Protein AF-A0A645DTI3-F1 (afdb_monomer_lite)

Organism: NCBI:txid1076179

pLDDT: mean 87.35, std 9.67, range [45.53, 96.56]

Sequence (186 aa):
MGTVTPAKLSGILPGSSVILKFTPEKDYSLYSVEINGSKVKDIQPSAVEVQYTYKDIKNNILVKPAFVETLNLLISNVLNNSPWKLKSMNIYKDDGTFLFSFPLLQEDKEIKRYFYYPQGEVKMYYPDGSLYWSSTWSISGNNFRLGGGDMTIIELTASRLVFKAPPGADPTTGIINYAQYTYERN

Foldseek 3Di:
DWDKPPQWDADDDFFAKDKIKIAADPQKWFPWKDKPNHTDPPDHTGNGIDIDIDGRDHGIIHMDIDMAGPVQVVLLVLQADFFWFWDWKWKFFPVRHTDGTDDDDPFSRQWTWHADPPVQKIWTATNVGHTPDIAGWDDDPQWIDTHPFTWGWPDGDSFKTKIKGFDPQPPPPRTGMIIIIIIGDD

Secondary structure (DSSP, 8-state):
-EEEESSEE-SPPTT--EEEEEEEPTTEEEEEEEETTEEPTT---BSS-EEEEE-S--S-EEEEEEEEEHHHHHHHHHHSSS-BEEEEEEEEETT--EEEE----HHHHHPEEEEETTTTEEEEE-TTS-EEEEEEEEEETTEEEETTEEEEEEEE-SSEEEEEEPPPP-TTT---EEEEEEEE--

Structure (mmCIF, N/CA/C/O backbone):
data_AF-A0A645DTI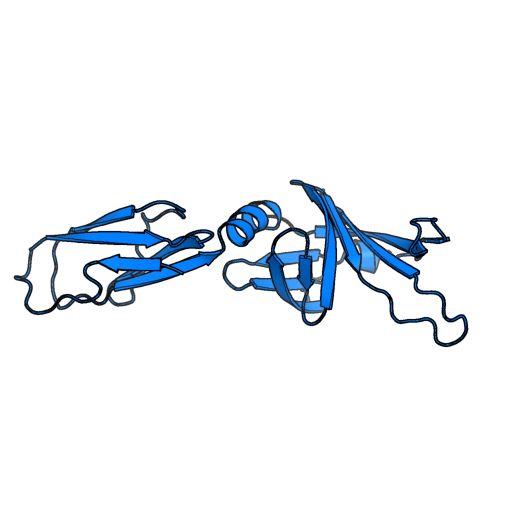3-F1
#
_entry.id   AF-A0A645DTI3-F1
#
loop_
_atom_site.group_PDB
_atom_site.id
_atom_site.type_symbol
_atom_site.label_atom_id
_atom_site.label_alt_id
_atom_site.label_comp_id
_atom_site.label_asym_id
_atom_site.label_entity_id
_atom_site.label_seq_id
_atom_site.pdbx_PDB_ins_code
_atom_site.Cartn_x
_atom_site.Cartn_y
_atom_site.Cartn_z
_atom_site.occupancy
_atom_site.B_iso_or_equiv
_atom_site.auth_seq_id
_atom_site.auth_comp_id
_atom_site.auth_asym_id
_atom_site.auth_atom_id
_atom_site.pdbx_PDB_model_num
ATOM 1 N N . MET A 1 1 ? -10.880 11.991 6.077 1.00 81.12 1 MET A N 1
ATOM 2 C CA . MET A 1 1 ? -10.841 11.741 7.527 1.00 81.12 1 MET A CA 1
ATOM 3 C C . MET A 1 1 ? -12.242 11.280 7.929 1.00 81.12 1 MET A C 1
ATOM 5 O O . MET A 1 1 ? -12.894 10.678 7.087 1.00 81.12 1 MET A O 1
ATOM 9 N N . GLY A 1 2 ? -12.707 11.431 9.171 1.00 90.38 2 GLY A N 1
ATOM 10 C CA . GLY A 1 2 ? -14.024 10.946 9.605 1.00 90.38 2 GLY A CA 1
ATOM 11 C C . GLY A 1 2 ? -14.381 11.416 11.013 1.00 90.38 2 GLY A C 1
ATOM 12 O O . GLY A 1 2 ? -13.554 12.018 11.699 1.00 90.38 2 GLY A O 1
ATOM 13 N N . THR A 1 3 ? -15.605 11.134 11.458 1.00 94.31 3 THR A N 1
ATOM 14 C CA . THR A 1 3 ? -16.100 11.534 12.785 1.00 94.31 3 THR A CA 1
ATOM 15 C C . THR A 1 3 ? -16.549 10.337 13.621 1.00 94.31 3 THR A C 1
ATOM 17 O O . THR A 1 3 ? -16.846 9.261 13.101 1.00 94.31 3 THR A O 1
ATOM 20 N N . VAL A 1 4 ? -16.578 10.517 14.945 1.00 94.44 4 VAL A N 1
ATOM 21 C CA . VAL A 1 4 ? -17.142 9.554 15.897 1.00 94.44 4 VAL A CA 1
ATOM 22 C C . VAL A 1 4 ? -18.127 10.248 16.829 1.00 94.44 4 VAL A C 1
ATOM 24 O O . VAL A 1 4 ? -17.826 11.308 17.376 1.00 94.44 4 VAL A O 1
ATOM 27 N N . THR A 1 5 ? -19.294 9.638 17.037 1.00 91.31 5 THR A N 1
ATOM 28 C CA . THR A 1 5 ? -20.329 10.147 17.941 1.00 91.31 5 THR A CA 1
ATOM 29 C C . THR A 1 5 ? -20.845 9.045 18.868 1.00 91.31 5 T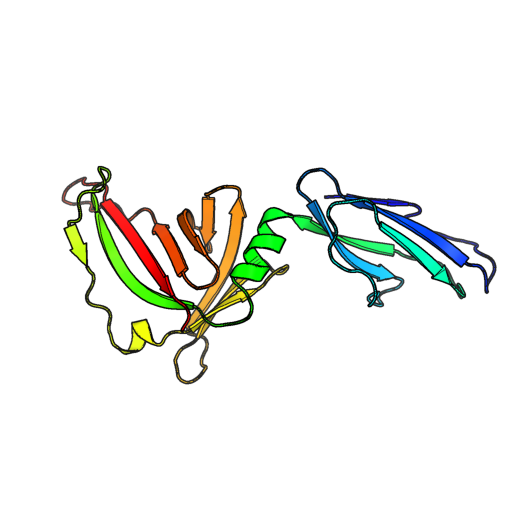HR A C 1
ATOM 31 O O . THR A 1 5 ? -21.308 8.017 18.374 1.00 91.31 5 THR A O 1
ATOM 34 N N . PRO A 1 6 ? -20.844 9.257 20.194 1.00 86.81 6 PRO A N 1
ATOM 35 C CA . PRO A 1 6 ? -20.134 10.319 20.916 1.00 86.81 6 PRO A CA 1
ATOM 36 C C . PRO A 1 6 ? -18.613 10.068 20.936 1.00 86.81 6 PRO A C 1
ATOM 38 O O . PRO A 1 6 ? -18.162 8.947 21.154 1.00 86.81 6 PRO A O 1
ATOM 41 N N . ALA A 1 7 ? -17.807 11.118 20.751 1.00 74.25 7 ALA A N 1
ATOM 42 C CA . ALA A 1 7 ? -16.340 11.009 20.773 1.00 74.25 7 ALA A CA 1
ATOM 43 C C . ALA A 1 7 ? -15.763 10.805 22.186 1.00 74.25 7 ALA A C 1
ATOM 45 O O . ALA A 1 7 ? -14.722 10.172 22.374 1.00 74.25 7 ALA A O 1
ATOM 46 N N . LYS A 1 8 ? -16.446 11.352 23.195 1.00 78.44 8 LYS A N 1
ATOM 47 C CA . LYS A 1 8 ? -16.082 11.244 24.605 1.00 78.44 8 LYS A CA 1
ATOM 48 C C . LYS A 1 8 ? -17.345 11.102 25.433 1.00 78.44 8 LYS A C 1
ATOM 50 O O . LYS A 1 8 ? -18.326 11.803 25.197 1.00 78.44 8 LYS A O 1
ATOM 55 N N . LEU A 1 9 ? -17.289 10.2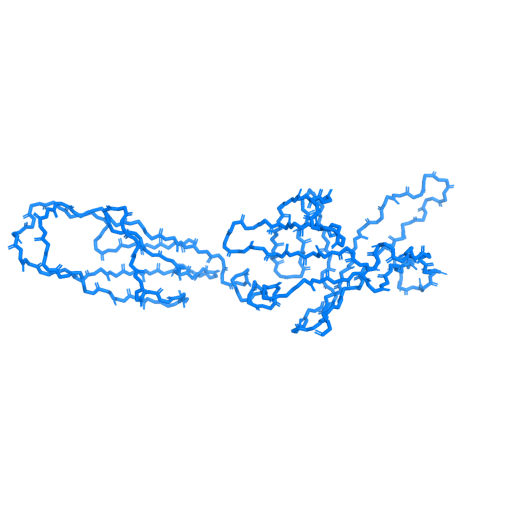19 26.421 1.00 79.56 9 LEU A N 1
ATOM 56 C CA . LEU A 1 9 ? -18.371 10.002 27.368 1.00 79.56 9 LEU A CA 1
ATOM 57 C C . LEU A 1 9 ? -17.826 10.048 28.790 1.00 79.56 9 LEU A C 1
ATOM 59 O O . LEU A 1 9 ? -16.854 9.363 29.122 1.00 79.56 9 LEU A O 1
ATOM 63 N N . SER A 1 10 ? -18.474 10.852 29.625 1.00 75.62 10 SER A N 1
ATOM 64 C CA . SER A 1 10 ? -18.191 10.983 31.053 1.00 75.62 10 SER A CA 1
ATOM 65 C C . SER A 1 10 ? -19.472 10.812 31.857 1.00 75.62 10 SER A C 1
ATOM 67 O O . SER A 1 10 ? -20.527 11.256 31.415 1.00 75.62 10 SER A O 1
ATOM 69 N N . GLY A 1 11 ? -19.374 10.204 33.041 1.00 67.44 11 GLY A N 1
ATOM 70 C CA . GLY A 1 11 ? -20.518 10.071 33.952 1.00 67.44 11 GLY A CA 1
ATOM 71 C C . GLY A 1 11 ? -21.542 9.006 33.547 1.00 67.44 11 GLY A C 1
ATOM 72 O O . GLY A 1 11 ? -22.697 9.088 33.952 1.00 67.44 11 GLY A O 1
ATOM 73 N N . ILE A 1 12 ? -21.140 8.009 32.751 1.00 70.50 12 ILE A N 1
ATOM 74 C CA . ILE A 1 12 ? -22.001 6.864 32.435 1.00 70.50 12 ILE A CA 1
ATOM 75 C C . ILE A 1 12 ? -22.073 5.922 33.638 1.00 70.50 12 ILE A C 1
ATOM 77 O O . ILE A 1 12 ? -21.047 5.569 34.219 1.00 70.50 12 ILE A O 1
ATOM 81 N N . LEU A 1 13 ? -23.292 5.486 33.967 1.00 74.69 13 LEU A N 1
ATOM 82 C CA . LEU A 1 13 ? -23.553 4.461 34.974 1.00 74.69 13 LEU A CA 1
ATOM 83 C C . LEU A 1 13 ? -22.814 3.160 34.622 1.00 74.69 13 LEU A C 1
ATOM 85 O O . LEU A 1 13 ? -23.030 2.630 33.523 1.00 74.69 13 LEU A O 1
ATOM 89 N N . PRO A 1 14 ? -21.982 2.618 35.529 1.00 81.19 14 PRO A N 1
ATOM 90 C CA . PRO A 1 14 ? -21.329 1.342 35.300 1.00 81.19 14 PRO A CA 1
ATOM 91 C C . PRO A 1 14 ? -22.322 0.234 34.926 1.00 81.19 14 PRO A C 1
ATOM 93 O O . PRO A 1 14 ? -23.415 0.166 35.482 1.00 81.19 14 PRO A O 1
ATOM 96 N N . GLY A 1 15 ? -21.955 -0.615 33.966 1.00 81.69 15 GLY A N 1
ATOM 97 C CA . GLY A 1 15 ? -22.832 -1.658 33.416 1.00 81.69 15 GLY A CA 1
ATOM 98 C C . GLY A 1 15 ? -23.757 -1.189 32.284 1.00 81.69 15 GLY A C 1
ATOM 99 O O . GLY A 1 15 ? -24.446 -2.005 31.678 1.00 81.69 15 GLY A O 1
ATOM 100 N N . SER A 1 16 ? -23.759 0.105 31.945 1.00 87.12 16 SER A N 1
ATOM 101 C CA . SER A 1 16 ? -24.507 0.606 30.783 1.00 87.12 16 SER A CA 1
ATOM 102 C C . SER A 1 16 ? -23.841 0.210 29.464 1.00 87.12 16 SER A C 1
ATOM 104 O O . SER A 1 16 ? -22.661 -0.141 29.423 1.00 87.12 16 SER A O 1
ATOM 106 N N . SER A 1 17 ? -24.594 0.322 28.369 1.00 90.19 17 SER A N 1
ATOM 107 C CA . SER A 1 17 ? -24.083 0.193 27.001 1.00 90.19 17 SER A CA 1
ATOM 108 C C . SER A 1 17 ? -24.252 1.503 26.241 1.00 90.19 17 SER A C 1
ATOM 110 O O . SER A 1 17 ? -25.198 2.249 26.491 1.00 90.19 17 SER A O 1
ATOM 112 N N . VAL A 1 18 ? -23.363 1.770 25.287 1.00 90.00 18 VAL A N 1
ATOM 113 C CA . VAL A 1 18 ? -23.466 2.931 24.400 1.00 90.00 18 VAL A CA 1
ATOM 114 C C . VAL A 1 18 ? -23.253 2.531 22.950 1.00 90.00 18 VAL A C 1
ATOM 116 O O . VAL A 1 18 ? -22.429 1.669 22.645 1.00 90.00 18 VAL A O 1
ATOM 119 N N . ILE A 1 19 ? -23.995 3.173 22.054 1.00 92.00 19 ILE A N 1
ATOM 120 C CA . ILE A 1 19 ? -23.808 3.029 20.614 1.00 92.00 19 ILE A CA 1
ATOM 121 C C . ILE A 1 19 ? -22.833 4.112 20.164 1.00 92.00 19 ILE A C 1
ATOM 123 O O . ILE A 1 19 ? -23.097 5.303 20.321 1.00 92.00 19 ILE A O 1
ATOM 127 N N . LEU A 1 20 ? -21.708 3.680 19.607 1.00 93.50 20 LEU A N 1
ATOM 128 C CA . LEU A 1 20 ? -20.734 4.527 18.938 1.00 93.50 20 LEU A CA 1
ATOM 129 C C . LEU A 1 20 ? -21.019 4.493 17.440 1.00 93.50 20 LEU A C 1
ATOM 131 O O . LEU A 1 20 ? -21.139 3.414 16.860 1.00 93.50 20 LEU A O 1
ATOM 135 N N . LYS A 1 21 ? -21.116 5.667 16.821 1.00 95.69 21 LYS A N 1
ATOM 136 C CA . LYS A 1 21 ? -21.254 5.830 15.374 1.00 95.69 21 LYS A CA 1
ATOM 137 C C . LYS A 1 21 ? -19.964 6.387 14.809 1.00 95.69 21 LYS A C 1
ATOM 139 O O . LYS A 1 21 ? -19.493 7.414 15.289 1.00 95.69 21 LYS A O 1
ATOM 144 N N . PHE A 1 22 ? -19.416 5.722 13.805 1.00 96.50 22 PHE A N 1
ATOM 145 C CA . PHE A 1 22 ? -18.229 6.152 13.080 1.00 96.50 22 PHE A CA 1
ATOM 146 C C . PHE A 1 22 ? -18.635 6.491 11.659 1.00 96.50 22 PHE A C 1
ATOM 148 O O . PHE A 1 22 ? -19.101 5.608 10.945 1.00 96.50 22 PHE A O 1
ATOM 155 N N . THR A 1 23 ? -18.436 7.734 11.243 1.00 96.38 23 THR A N 1
ATOM 156 C CA . THR A 1 23 ? -18.852 8.216 9.925 1.00 96.38 23 THR A CA 1
ATOM 157 C C . THR A 1 23 ? -17.606 8.640 9.148 1.00 96.38 23 THR A C 1
ATOM 159 O O . THR A 1 23 ? -17.068 9.721 9.410 1.00 96.38 23 THR A O 1
ATOM 162 N N . PRO A 1 24 ? -17.091 7.793 8.237 1.00 96.56 24 PRO A N 1
ATOM 163 C CA . PRO A 1 24 ? -16.015 8.183 7.333 1.00 96.56 24 PRO A CA 1
ATOM 164 C C . PRO A 1 24 ? -16.450 9.352 6.440 1.00 96.56 24 PRO A C 1
ATOM 166 O O . PRO A 1 24 ? -17.601 9.424 6.013 1.00 96.56 24 PRO A O 1
ATOM 169 N N . GLU A 1 25 ? -15.536 10.273 6.147 1.00 95.81 25 GLU A N 1
ATOM 170 C CA . GLU A 1 25 ? -15.733 11.260 5.083 1.00 95.81 25 GLU A CA 1
ATOM 171 C C . GLU A 1 25 ? -15.526 10.614 3.710 1.00 95.81 25 GLU A C 1
ATOM 173 O O . GLU A 1 25 ? -14.978 9.515 3.583 1.00 95.81 25 GLU A O 1
ATOM 178 N N . LYS A 1 26 ? -15.913 11.346 2.660 1.00 92.25 26 LYS A N 1
ATOM 179 C CA . LYS A 1 26 ? -15.638 10.968 1.274 1.00 92.25 26 LYS A CA 1
ATOM 180 C C . LYS A 1 26 ? -14.156 10.606 1.095 1.00 92.25 26 LYS A C 1
ATOM 182 O O . LYS A 1 26 ? -13.287 11.312 1.594 1.00 92.25 26 LYS A O 1
ATOM 187 N N . ASP A 1 27 ? -13.903 9.517 0.368 1.00 90.06 27 ASP A N 1
ATOM 188 C CA . ASP A 1 27 ? -12.578 8.970 0.032 1.00 90.06 27 ASP A CA 1
ATOM 189 C C . ASP A 1 27 ? -11.797 8.350 1.210 1.00 90.06 27 ASP A C 1
ATOM 191 O O . ASP A 1 27 ? -10.670 7.886 1.027 1.00 90.06 27 ASP A O 1
ATOM 195 N N . TYR A 1 28 ? -12.406 8.246 2.397 1.00 93.88 28 TYR A N 1
ATOM 196 C CA . TYR A 1 28 ? -11.816 7.598 3.570 1.00 93.88 28 TYR A CA 1
ATOM 197 C C . TYR A 1 28 ? -12.638 6.403 4.052 1.00 93.88 28 TYR A C 1
ATOM 199 O O . TYR A 1 28 ? -13.841 6.301 3.828 1.00 93.88 28 TYR A O 1
ATOM 207 N N . SER A 1 29 ? -11.959 5.494 4.741 1.00 93.94 29 SER A N 1
ATOM 208 C CA . SER A 1 29 ? -12.537 4.339 5.412 1.00 93.94 29 SER A CA 1
ATOM 209 C C . SER A 1 29 ? -12.159 4.363 6.887 1.00 93.94 29 SER A C 1
ATOM 211 O O . SER A 1 29 ? -11.024 4.692 7.241 1.00 93.94 29 SER A O 1
ATOM 213 N N . LEU A 1 30 ? -13.088 3.984 7.764 1.00 95.50 30 LEU A N 1
ATOM 214 C CA . LEU A 1 30 ? -12.734 3.561 9.115 1.00 95.50 30 LEU A CA 1
ATOM 215 C C . LEU A 1 30 ? -11.829 2.338 8.981 1.00 95.50 30 LEU A C 1
ATOM 217 O O . LEU A 1 30 ? -12.213 1.397 8.303 1.00 95.50 30 LEU A O 1
ATOM 221 N N . TYR A 1 31 ? -10.650 2.348 9.594 1.00 92.81 31 TYR A N 1
ATOM 222 C CA . TYR A 1 31 ? -9.690 1.241 9.545 1.00 92.81 31 TYR A CA 1
ATOM 223 C C . TYR A 1 31 ? -9.649 0.453 10.852 1.00 92.81 31 TYR A C 1
ATOM 225 O O . TYR A 1 31 ? -9.625 -0.774 10.857 1.00 92.81 31 TYR A O 1
ATOM 233 N N . SER A 1 32 ? -9.634 1.163 11.977 1.00 93.44 32 SER A N 1
ATOM 234 C CA . SER A 1 32 ? -9.621 0.556 13.304 1.00 93.44 32 SER A CA 1
ATOM 235 C C . SER A 1 32 ? -10.183 1.507 14.345 1.00 93.44 32 SER A C 1
ATOM 237 O O . SER A 1 32 ? -10.206 2.718 14.140 1.00 93.44 32 SER A O 1
ATOM 239 N N . VAL A 1 33 ? -10.576 0.967 15.494 1.00 94.25 33 VAL A N 1
ATOM 240 C CA . VAL A 1 33 ? -10.975 1.760 16.658 1.00 94.25 33 VAL A CA 1
ATOM 241 C C . VAL A 1 33 ? -10.239 1.256 17.882 1.00 94.25 33 VAL A C 1
ATOM 243 O O . VAL A 1 33 ? -10.148 0.050 18.115 1.00 94.25 33 VAL A O 1
ATOM 246 N N . GLU A 1 34 ? -9.761 2.193 18.688 1.00 93.88 34 GLU A N 1
ATOM 247 C CA . GLU A 1 34 ? -9.292 1.941 20.040 1.00 93.88 34 GLU A CA 1
ATOM 248 C C . GLU A 1 34 ? -10.250 2.571 21.050 1.00 93.88 34 GLU A C 1
ATOM 250 O O . GLU A 1 34 ? -10.646 3.730 20.916 1.00 93.88 34 GLU A O 1
ATOM 255 N N . ILE A 1 35 ? -10.613 1.811 22.080 1.00 91.31 35 ILE A N 1
ATOM 256 C CA . ILE A 1 35 ? -11.404 2.285 23.214 1.00 91.31 35 ILE A CA 1
ATOM 257 C C . ILE A 1 35 ? -10.547 2.135 24.466 1.00 91.31 35 ILE A C 1
ATOM 259 O O . ILE A 1 35 ? -10.099 1.035 24.781 1.00 91.31 35 ILE A O 1
ATOM 263 N N . ASN A 1 36 ? -10.281 3.240 25.167 1.00 88.94 36 ASN A N 1
ATOM 264 C CA . ASN A 1 36 ? -9.416 3.268 26.357 1.00 88.94 36 ASN A CA 1
ATOM 265 C C . ASN A 1 36 ? -8.042 2.595 26.130 1.00 88.94 36 ASN A C 1
ATOM 267 O O . ASN A 1 36 ? -7.508 1.926 27.011 1.00 88.94 36 ASN A O 1
ATOM 271 N N . GLY A 1 37 ? -7.483 2.755 24.925 1.00 87.69 37 GLY A N 1
ATOM 272 C CA . GLY A 1 37 ? -6.197 2.169 24.520 1.00 87.69 37 GLY A CA 1
ATOM 273 C C . GLY A 1 37 ? -6.255 0.693 24.107 1.00 87.69 37 GLY A C 1
ATOM 274 O O . GLY A 1 37 ? -5.230 0.128 23.747 1.00 87.69 37 GLY A O 1
ATOM 275 N N . SER A 1 38 ? -7.431 0.059 24.133 1.00 90.00 38 SER A N 1
ATOM 276 C CA . SER A 1 38 ? -7.622 -1.315 23.657 1.00 90.00 38 SER A CA 1
ATOM 277 C C . SER A 1 38 ? -8.246 -1.329 22.265 1.00 90.00 38 SER A C 1
ATOM 279 O O . SER A 1 38 ? -9.297 -0.724 22.046 1.00 90.00 38 SER A O 1
ATOM 281 N N . LYS A 1 39 ? -7.624 -2.043 21.320 1.00 92.56 39 LYS A N 1
ATOM 282 C CA . LYS A 1 39 ? -8.146 -2.192 19.955 1.00 92.56 39 LYS A CA 1
ATOM 283 C C . LYS A 1 39 ? -9.420 -3.041 19.945 1.00 92.56 39 LYS A C 1
ATOM 285 O O . LYS A 1 39 ? -9.439 -4.152 20.475 1.00 92.56 39 LYS A O 1
ATOM 290 N N . VAL A 1 40 ? -10.463 -2.539 19.290 1.00 92.69 40 VAL A N 1
ATOM 291 C CA . VAL A 1 40 ? -11.705 -3.275 19.036 1.00 92.69 40 VAL A CA 1
ATOM 292 C C . VAL A 1 40 ? -11.459 -4.259 17.893 1.00 92.69 40 VAL A C 1
ATOM 294 O O . VAL A 1 40 ? -11.104 -3.850 16.789 1.00 92.69 40 VAL A O 1
ATOM 297 N N . LYS A 1 41 ? -11.605 -5.561 18.161 1.00 88.19 41 LYS A N 1
ATOM 298 C CA . LYS A 1 41 ? -11.252 -6.625 17.202 1.00 88.19 41 LYS A CA 1
ATOM 299 C C . LYS A 1 41 ? -12.278 -6.817 16.085 1.00 88.19 41 LYS A C 1
ATOM 301 O O . LYS A 1 41 ? -11.899 -7.210 14.989 1.00 88.19 41 LYS A O 1
ATOM 306 N N . ASP A 1 42 ? -13.538 -6.497 16.352 1.00 87.31 42 ASP A N 1
ATOM 307 C CA . ASP A 1 42 ? -14.648 -6.828 15.450 1.00 87.31 42 ASP A CA 1
ATOM 308 C C . ASP A 1 42 ? -14.935 -5.730 14.416 1.00 87.31 42 ASP A C 1
ATOM 310 O O . ASP A 1 42 ? -15.867 -5.841 13.622 1.00 87.31 42 ASP A O 1
ATOM 314 N N . ILE A 1 43 ? -14.135 -4.660 14.404 1.00 86.94 43 ILE A N 1
ATOM 315 C CA . ILE A 1 43 ? -14.262 -3.589 13.418 1.00 86.94 43 ILE A CA 1
ATOM 316 C C . ILE A 1 43 ? -13.421 -3.930 12.196 1.00 86.94 43 ILE A C 1
ATOM 318 O O . ILE A 1 43 ? -12.193 -3.980 12.256 1.00 86.94 43 ILE A O 1
ATOM 322 N N . GLN A 1 44 ? -14.122 -4.146 11.088 1.00 87.06 44 GLN A N 1
ATOM 323 C CA . GLN A 1 44 ? -13.536 -4.299 9.765 1.00 87.06 44 GLN A CA 1
ATOM 324 C C . GLN A 1 44 ? -13.446 -2.945 9.061 1.00 87.06 44 GLN A C 1
ATOM 326 O O . GLN A 1 44 ? -14.266 -2.060 9.341 1.00 87.06 44 GLN A O 1
ATOM 331 N N . PRO A 1 45 ? -12.492 -2.776 8.129 1.00 89.88 45 PRO A N 1
ATOM 332 C CA . PRO A 1 45 ? -12.415 -1.544 7.380 1.00 89.88 45 PRO A CA 1
ATOM 333 C C . PRO A 1 45 ? -13.689 -1.256 6.574 1.00 89.88 45 PRO A C 1
ATOM 335 O O . PRO A 1 45 ? -14.214 -2.148 5.908 1.00 89.88 45 PRO A O 1
ATOM 338 N N . SER A 1 46 ? -14.189 -0.020 6.627 1.00 91.12 46 SER A N 1
ATOM 339 C CA . SER A 1 46 ? -15.462 0.363 5.998 1.00 91.12 46 SER A CA 1
ATOM 340 C C . SER A 1 46 ? -15.470 1.817 5.535 1.00 91.12 46 SER A C 1
ATOM 342 O O . SER A 1 46 ? -15.102 2.709 6.297 1.00 91.12 46 SER A O 1
ATOM 344 N N . ALA A 1 47 ? -15.958 2.055 4.314 1.00 92.44 47 ALA A N 1
ATOM 345 C CA . ALA A 1 47 ? -16.168 3.388 3.738 1.00 92.44 47 ALA A CA 1
ATOM 346 C C . ALA A 1 47 ? -17.545 3.999 4.075 1.00 92.44 47 ALA A C 1
ATOM 348 O O . ALA A 1 47 ? -17.839 5.122 3.677 1.00 92.44 47 ALA A O 1
ATOM 349 N N . VAL A 1 48 ? -18.405 3.265 4.788 1.00 93.94 48 VAL A N 1
ATOM 350 C CA . VAL A 1 48 ? -19.740 3.718 5.214 1.00 93.94 48 VAL A CA 1
ATOM 351 C C . VAL A 1 48 ? -19.830 3.799 6.734 1.00 93.94 48 VAL A C 1
ATOM 353 O O . VAL A 1 48 ? -18.947 3.297 7.436 1.00 93.94 48 VAL A O 1
ATOM 356 N N . GLU A 1 49 ? -20.899 4.421 7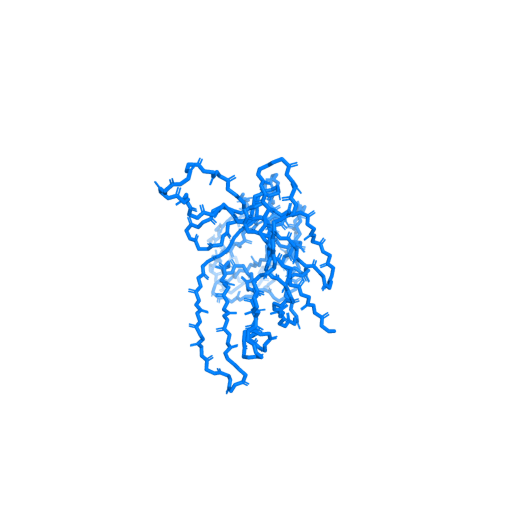.242 1.00 96.00 49 GLU A N 1
ATOM 357 C CA . GLU A 1 49 ? -21.134 4.515 8.684 1.00 96.00 49 GLU A CA 1
ATOM 358 C C . GLU A 1 49 ? -21.112 3.128 9.342 1.00 96.00 49 GLU A C 1
ATOM 360 O O . GLU A 1 49 ? -21.787 2.198 8.900 1.00 96.00 49 GLU A O 1
ATOM 365 N N . VAL A 1 50 ? -20.352 3.012 10.429 1.00 95.56 50 VAL A N 1
ATOM 366 C CA . VAL A 1 50 ? -20.298 1.815 11.268 1.00 95.56 50 VAL A CA 1
ATOM 367 C C . VAL A 1 50 ? -20.882 2.147 12.630 1.00 95.56 50 VAL A C 1
ATOM 369 O O . VAL A 1 50 ? -20.487 3.129 13.261 1.00 95.56 50 VAL A O 1
ATOM 372 N N . GLN A 1 51 ? -21.793 1.303 13.106 1.00 95.12 51 GLN A N 1
ATOM 373 C CA . GLN A 1 51 ? -22.308 1.374 14.468 1.00 95.12 51 GLN A CA 1
ATOM 374 C C . GLN A 1 51 ? -21.729 0.235 15.301 1.00 95.12 51 GLN A C 1
ATOM 376 O O . GLN A 1 51 ? -21.749 -0.923 14.891 1.00 95.12 51 GLN A O 1
ATOM 381 N N . TYR A 1 52 ? -21.226 0.565 16.486 1.00 93.50 52 TYR A N 1
ATOM 382 C CA . TYR A 1 52 ? -20.653 -0.396 17.419 1.00 93.50 52 TYR A CA 1
ATOM 383 C C . TYR A 1 52 ? -21.247 -0.191 18.808 1.00 93.50 52 TYR A C 1
ATOM 385 O O . TYR A 1 52 ? -21.201 0.908 19.360 1.00 93.50 52 TYR A O 1
ATOM 393 N N . THR A 1 53 ? -21.797 -1.258 19.387 1.00 92.81 53 THR A N 1
ATOM 394 C CA . THR A 1 53 ? -22.326 -1.217 20.755 1.00 92.81 53 THR A CA 1
ATOM 395 C C . THR A 1 53 ? -21.223 -1.595 21.733 1.00 92.81 53 THR A C 1
ATOM 397 O O . THR A 1 53 ? -20.846 -2.762 21.824 1.00 92.81 53 THR A O 1
ATOM 400 N N . TYR A 1 54 ? -20.728 -0.618 22.490 1.00 90.12 54 TYR A N 1
ATOM 401 C CA . TYR A 1 54 ? -19.789 -0.859 23.579 1.00 90.12 54 TYR A CA 1
ATOM 402 C C . TYR A 1 54 ? -20.566 -1.139 24.867 1.00 90.12 54 TYR A C 1
ATOM 404 O O . TYR A 1 54 ? -21.312 -0.281 25.346 1.00 90.12 54 TYR A O 1
ATOM 412 N N . LYS A 1 55 ? -20.428 -2.362 25.384 1.00 90.31 55 LYS A N 1
ATOM 413 C CA . LYS A 1 55 ? -21.181 -2.883 26.531 1.00 90.31 55 LYS A CA 1
ATOM 414 C C . LYS A 1 55 ? -20.373 -2.809 27.823 1.00 90.31 55 LYS A C 1
ATOM 416 O O . LYS A 1 55 ? -19.153 -2.661 27.787 1.00 90.31 55 LYS A O 1
ATOM 421 N N . ASP A 1 56 ? -21.074 -2.949 28.945 1.00 87.56 56 ASP A N 1
ATOM 422 C CA . ASP A 1 56 ? -20.499 -3.127 30.281 1.00 87.56 56 ASP A CA 1
ATOM 423 C C . ASP A 1 56 ? -19.470 -2.053 30.647 1.00 87.56 56 ASP A C 1
ATOM 425 O O . ASP A 1 56 ? -18.350 -2.326 31.089 1.00 87.56 56 ASP A O 1
ATOM 429 N N . ILE A 1 57 ? -19.859 -0.796 30.436 1.00 85.25 57 ILE A N 1
ATOM 430 C CA . ILE A 1 57 ? -19.002 0.364 30.665 1.00 85.25 57 ILE A CA 1
ATOM 431 C C . ILE A 1 57 ? -18.584 0.382 32.134 1.00 85.25 57 ILE A C 1
ATOM 433 O O . ILE A 1 57 ? -19.430 0.333 33.018 1.00 85.25 57 ILE A O 1
ATOM 437 N N . LYS A 1 58 ? -17.279 0.439 32.411 1.00 80.94 58 LYS A N 1
ATOM 438 C CA . LYS A 1 58 ? -16.748 0.446 33.789 1.00 80.94 58 LYS A CA 1
ATOM 439 C C . LYS A 1 58 ? -16.337 1.835 34.263 1.00 80.94 58 LYS A C 1
ATOM 441 O O . LYS A 1 58 ? -16.289 2.102 35.457 1.00 80.94 58 LYS A O 1
ATOM 446 N N . ASN A 1 59 ? -15.979 2.697 33.324 1.00 80.25 59 ASN A N 1
ATOM 447 C CA . ASN A 1 59 ? -15.359 3.990 33.553 1.00 80.25 59 ASN A CA 1
ATOM 448 C C . ASN A 1 59 ? -15.544 4.881 32.318 1.00 80.25 59 ASN A C 1
ATOM 450 O O . ASN A 1 59 ? -16.145 4.471 31.323 1.00 80.25 59 ASN A O 1
ATOM 454 N N . ASN A 1 60 ? -15.033 6.111 32.395 1.00 82.00 60 ASN A N 1
ATOM 455 C CA . ASN A 1 60 ? -15.045 7.048 31.275 1.00 82.00 60 ASN A CA 1
ATOM 456 C C . ASN A 1 60 ? -14.460 6.406 30.009 1.00 82.00 60 ASN A C 1
ATOM 458 O O . ASN A 1 60 ? -13.496 5.638 30.068 1.00 82.00 60 ASN A O 1
ATOM 462 N N . ILE A 1 61 ? -15.044 6.755 28.866 1.00 85.12 61 ILE A N 1
ATOM 463 C CA . ILE A 1 61 ? -14.685 6.179 27.573 1.00 85.12 61 ILE A CA 1
ATOM 464 C C . ILE A 1 61 ? -13.993 7.246 26.739 1.00 85.12 61 ILE A C 1
ATOM 466 O O . ILE A 1 61 ? -14.543 8.326 26.500 1.00 85.12 61 ILE A O 1
ATOM 470 N N . LEU A 1 62 ? -12.800 6.909 26.266 1.00 88.25 62 LEU A N 1
ATOM 471 C CA . LEU A 1 62 ? -12.090 7.615 25.215 1.00 88.25 62 LEU A CA 1
ATOM 472 C C . LEU A 1 62 ? -12.074 6.741 23.962 1.00 88.25 62 LEU A C 1
ATOM 474 O O . LEU A 1 62 ? -11.470 5.666 23.969 1.00 88.25 62 LEU A O 1
ATOM 478 N N . VAL A 1 63 ? -12.722 7.213 22.899 1.00 92.00 63 VAL A N 1
ATOM 479 C CA . VAL A 1 63 ? -12.798 6.510 21.615 1.00 92.00 63 VAL A CA 1
ATOM 480 C C . VAL A 1 63 ? -11.845 7.170 20.626 1.00 92.00 63 VAL A C 1
ATOM 482 O O . VAL A 1 63 ? -11.912 8.376 20.398 1.00 92.00 63 VAL A O 1
ATOM 485 N N . LYS A 1 64 ? -10.956 6.377 20.030 1.00 92.62 64 LYS A N 1
ATOM 486 C CA . LYS A 1 64 ? -9.975 6.814 19.034 1.00 92.62 64 LYS A CA 1
ATOM 487 C C . LYS A 1 64 ? -10.157 6.005 17.747 1.00 92.62 64 LYS A C 1
ATOM 489 O O . LYS A 1 64 ? -9.618 4.902 17.644 1.00 92.62 64 LYS A O 1
ATOM 494 N N . PRO A 1 65 ? -10.941 6.500 16.777 1.00 93.94 65 PRO A N 1
ATOM 495 C CA . PRO A 1 65 ? -10.987 5.901 15.452 1.00 93.94 65 PRO A CA 1
ATOM 496 C C . PRO A 1 65 ? -9.730 6.258 14.650 1.00 93.94 65 PRO A C 1
ATOM 498 O O . PRO A 1 65 ? -9.196 7.360 14.766 1.00 93.94 65 PRO A O 1
ATOM 501 N N . ALA A 1 66 ? -9.294 5.339 13.796 1.00 93.69 66 ALA A N 1
ATOM 502 C CA . ALA A 1 66 ? -8.318 5.591 12.747 1.00 93.69 66 ALA A CA 1
ATOM 503 C C . ALA A 1 66 ? -9.045 5.568 11.402 1.00 93.69 66 ALA A C 1
ATOM 505 O O . ALA A 1 66 ? -9.615 4.542 11.026 1.00 93.69 66 ALA A O 1
ATOM 506 N N . PHE A 1 67 ? -9.020 6.692 10.690 1.00 94.25 67 PHE A N 1
ATOM 507 C CA . PHE A 1 67 ? -9.522 6.795 9.324 1.00 94.25 67 PHE A CA 1
ATOM 508 C C . PHE A 1 67 ? -8.348 6.839 8.359 1.00 94.25 67 PHE A C 1
ATOM 510 O O . PHE A 1 67 ? -7.365 7.535 8.604 1.00 94.25 67 PHE A O 1
ATOM 517 N N . VAL A 1 68 ? -8.465 6.104 7.264 1.00 91.88 68 VAL A N 1
ATOM 518 C CA . VAL A 1 68 ? -7.412 5.954 6.258 1.00 91.88 68 VAL A CA 1
ATOM 519 C C . VAL A 1 68 ? -8.001 6.169 4.870 1.00 91.88 68 VAL A C 1
ATOM 521 O O . VAL A 1 68 ? -9.203 5.994 4.684 1.00 91.88 68 VAL A O 1
ATOM 524 N N . GLU A 1 69 ? -7.188 6.566 3.897 1.00 90.56 69 GLU A N 1
ATOM 525 C CA . GLU A 1 69 ? -7.664 6.756 2.525 1.00 90.56 69 GLU A CA 1
ATOM 526 C C . GLU A 1 69 ? -8.117 5.422 1.917 1.00 90.56 69 GLU A C 1
ATOM 528 O O . GLU A 1 69 ? -7.372 4.438 1.898 1.00 90.56 69 GLU A O 1
ATOM 533 N N . THR A 1 70 ? -9.341 5.388 1.390 1.00 87.31 70 THR A N 1
ATOM 534 C CA . THR A 1 70 ? -9.978 4.165 0.881 1.00 87.31 70 THR A CA 1
ATOM 535 C C . THR A 1 70 ? -9.194 3.557 -0.275 1.00 87.31 70 THR A C 1
ATOM 537 O O . THR A 1 70 ? -8.993 2.344 -0.315 1.00 87.31 70 THR A O 1
ATOM 540 N N . LEU A 1 71 ? -8.707 4.388 -1.202 1.00 85.56 71 LEU A N 1
ATOM 541 C CA . LEU A 1 71 ? -7.924 3.913 -2.342 1.00 85.56 71 LEU A CA 1
ATOM 542 C C . LEU A 1 71 ? -6.616 3.255 -1.887 1.00 85.56 71 LEU A C 1
ATOM 544 O O . LEU A 1 71 ? -6.293 2.157 -2.335 1.00 85.56 71 LEU A O 1
ATOM 548 N N . ASN A 1 72 ? -5.901 3.886 -0.954 1.00 82.81 72 ASN A N 1
ATOM 549 C CA . ASN A 1 72 ? -4.665 3.339 -0.400 1.00 82.81 72 ASN A CA 1
ATOM 550 C C . ASN A 1 72 ? -4.902 2.019 0.338 1.00 82.81 72 ASN A C 1
ATOM 552 O O . ASN A 1 72 ? -4.122 1.084 0.176 1.00 82.81 72 ASN A O 1
ATOM 556 N N . LEU A 1 73 ? -6.007 1.897 1.078 1.00 83.25 73 LEU A N 1
ATOM 557 C CA . LEU A 1 73 ? -6.393 0.646 1.723 1.00 83.25 73 LEU A CA 1
ATOM 558 C C . LEU A 1 73 ? -6.664 -0.470 0.700 1.00 83.25 73 LEU A C 1
ATOM 560 O O . LEU A 1 73 ? -6.127 -1.570 0.836 1.00 83.25 73 LEU A O 1
ATOM 564 N N . LEU A 1 74 ? -7.453 -0.196 -0.343 1.00 84.31 74 LEU A N 1
ATOM 565 C CA . LEU A 1 74 ? -7.760 -1.173 -1.394 1.00 84.31 74 LEU A CA 1
ATOM 566 C C . LEU A 1 74 ? -6.502 -1.619 -2.140 1.00 84.31 74 LEU A C 1
ATOM 568 O O . LEU A 1 74 ? -6.281 -2.815 -2.328 1.00 84.31 74 LEU A O 1
ATOM 572 N N . ILE A 1 75 ? -5.648 -0.670 -2.517 1.00 83.12 75 ILE A N 1
ATOM 573 C CA . ILE A 1 75 ? -4.386 -0.973 -3.186 1.00 83.12 75 ILE A CA 1
ATOM 574 C C . ILE A 1 75 ? -3.440 -1.707 -2.243 1.00 83.12 75 ILE A C 1
ATOM 576 O O . ILE A 1 75 ? -2.755 -2.628 -2.676 1.00 83.12 75 ILE A O 1
ATOM 580 N N . SER A 1 76 ? -3.433 -1.390 -0.950 1.00 81.94 76 SER A N 1
ATOM 581 C CA . SER A 1 76 ? -2.635 -2.150 0.005 1.00 81.94 76 SER A CA 1
ATOM 582 C C . SER A 1 76 ? -3.044 -3.620 0.040 1.00 81.94 76 SER A C 1
ATOM 584 O O . SER A 1 76 ? -2.171 -4.468 0.107 1.00 81.94 76 SER A O 1
ATOM 586 N N . ASN A 1 77 ? -4.323 -3.973 -0.128 1.00 81.12 77 ASN A N 1
ATOM 587 C CA . ASN A 1 77 ? -4.714 -5.385 -0.241 1.00 81.12 77 ASN A CA 1
ATOM 588 C C . ASN A 1 77 ? -4.098 -6.060 -1.474 1.00 81.12 77 ASN A C 1
ATOM 590 O O . ASN A 1 77 ? -3.769 -7.245 -1.429 1.00 81.12 77 ASN A O 1
ATOM 594 N N . VAL A 1 78 ? -3.904 -5.301 -2.557 1.00 84.81 78 VAL A N 1
ATOM 595 C CA . VAL A 1 78 ? -3.188 -5.760 -3.748 1.00 84.81 78 VAL A CA 1
ATOM 596 C C . VAL A 1 78 ? -1.688 -5.826 -3.481 1.00 84.81 78 VAL A C 1
ATOM 598 O O . VAL A 1 78 ? -1.080 -6.805 -3.875 1.00 84.81 78 VAL A O 1
ATOM 601 N N . LEU A 1 79 ? -1.084 -4.847 -2.801 1.00 85.25 79 LEU A N 1
ATOM 602 C CA . LEU A 1 79 ? 0.366 -4.728 -2.589 1.00 85.25 79 LEU A CA 1
ATOM 603 C C . LEU A 1 79 ? 0.915 -5.518 -1.389 1.00 85.25 79 LEU A C 1
ATOM 605 O O . LEU A 1 79 ? 2.108 -5.840 -1.377 1.00 85.25 79 LEU A O 1
ATOM 609 N N . ASN A 1 80 ? 0.064 -5.897 -0.441 1.00 76.31 80 ASN A N 1
ATOM 610 C CA . ASN A 1 80 ? 0.394 -6.689 0.742 1.00 76.31 80 ASN A CA 1
ATOM 611 C C . ASN A 1 80 ? 0.355 -8.197 0.412 1.00 76.31 80 ASN A C 1
ATOM 613 O O . ASN A 1 80 ? -0.108 -8.599 -0.654 1.00 76.31 80 ASN A O 1
ATOM 617 N N . ASN A 1 81 ? 0.830 -9.032 1.343 1.00 68.62 81 ASN A N 1
ATOM 618 C CA . ASN A 1 81 ? 0.792 -10.512 1.354 1.00 68.62 81 ASN A CA 1
ATOM 619 C C . ASN A 1 81 ? 1.946 -11.266 0.678 1.00 68.62 81 ASN A C 1
ATOM 621 O O . ASN A 1 81 ? 2.159 -12.431 1.005 1.00 68.62 81 ASN A O 1
ATOM 625 N N . SER A 1 82 ? 2.721 -10.655 -0.218 1.00 81.12 82 SER A N 1
ATOM 626 C CA . SER A 1 82 ? 3.910 -11.296 -0.807 1.00 81.12 82 SER A CA 1
ATOM 627 C C . SER A 1 82 ? 4.897 -10.272 -1.359 1.00 81.12 82 SER A C 1
ATOM 629 O O . SER A 1 82 ? 4.467 -9.199 -1.798 1.00 81.12 82 SER A O 1
ATOM 631 N N . PRO A 1 83 ? 6.209 -10.582 -1.345 1.00 91.44 83 PRO A N 1
ATOM 632 C CA . PRO A 1 83 ? 7.207 -9.662 -1.851 1.00 91.44 83 PRO A CA 1
ATOM 633 C C . PRO A 1 83 ? 7.101 -9.507 -3.362 1.00 91.44 83 PRO A C 1
ATOM 635 O O . PRO A 1 83 ? 7.001 -10.480 -4.108 1.00 91.44 83 PRO A O 1
ATOM 638 N N . TRP A 1 84 ? 7.214 -8.266 -3.797 1.00 93.62 84 TRP A N 1
ATOM 639 C CA . TRP A 1 84 ? 7.386 -7.887 -5.185 1.00 93.62 84 TRP A CA 1
ATOM 640 C C . TRP A 1 84 ? 8.859 -8.005 -5.562 1.00 93.62 84 TRP A C 1
ATOM 642 O O . TRP A 1 84 ? 9.724 -7.514 -4.831 1.00 93.62 84 TRP A O 1
ATOM 652 N N . LYS A 1 85 ? 9.145 -8.633 -6.702 1.00 94.44 85 LYS A N 1
ATOM 653 C CA . LYS A 1 85 ? 10.505 -8.773 -7.235 1.00 94.44 85 LYS A CA 1
ATOM 654 C C . LYS A 1 85 ? 10.636 -8.026 -8.549 1.00 94.44 85 LYS A C 1
ATOM 656 O O . LYS A 1 85 ? 9.727 -8.080 -9.379 1.00 94.44 85 LYS A O 1
ATOM 661 N N . LEU A 1 86 ? 11.755 -7.332 -8.734 1.00 94.69 86 LEU A N 1
ATOM 662 C CA . LEU A 1 86 ? 12.028 -6.601 -9.966 1.00 94.69 86 LEU A CA 1
ATOM 663 C C . LEU A 1 86 ? 12.262 -7.595 -11.112 1.00 94.69 86 LEU A C 1
ATOM 665 O O . LEU A 1 86 ? 13.088 -8.500 -11.004 1.00 94.69 86 LEU A O 1
ATOM 669 N N . LYS A 1 87 ? 11.532 -7.426 -12.215 1.00 95.38 87 LYS A N 1
ATOM 670 C CA . LYS A 1 87 ? 11.667 -8.256 -13.421 1.00 95.38 87 LYS A CA 1
ATOM 671 C C . LYS A 1 87 ? 12.398 -7.532 -14.536 1.00 95.38 87 LYS A C 1
ATOM 673 O O . LYS A 1 87 ? 13.237 -8.130 -15.204 1.00 95.38 87 LYS A O 1
ATOM 678 N N . SER A 1 88 ? 12.104 -6.249 -14.714 1.00 93.88 88 SER A N 1
ATOM 679 C CA . SER A 1 88 ? 12.758 -5.424 -15.724 1.00 93.88 88 SER A CA 1
ATOM 680 C C . SER A 1 88 ? 12.773 -3.955 -15.331 1.00 93.88 88 SER A C 1
ATOM 682 O O . SER A 1 88 ? 11.841 -3.451 -14.698 1.00 93.88 88 SER A O 1
ATOM 684 N N . MET A 1 89 ? 13.817 -3.268 -15.785 1.00 92.81 89 MET A N 1
ATOM 685 C CA . MET A 1 89 ? 13.911 -1.817 -15.796 1.00 92.81 89 MET A CA 1
ATOM 686 C C . MET A 1 89 ? 14.203 -1.384 -17.230 1.00 92.81 89 MET A C 1
ATOM 688 O O . MET A 1 89 ? 15.271 -1.675 -17.765 1.00 92.81 89 MET A O 1
ATOM 692 N N . ASN A 1 90 ? 13.229 -0.737 -17.859 1.00 92.56 90 ASN A N 1
ATOM 693 C CA . ASN A 1 90 ? 13.286 -0.353 -19.265 1.00 92.56 90 ASN A CA 1
ATOM 694 C C . ASN A 1 90 ? 13.312 1.168 -19.376 1.00 92.56 90 ASN A C 1
ATOM 696 O O . ASN A 1 90 ? 12.564 1.845 -18.673 1.00 92.56 90 ASN A O 1
ATOM 700 N N . ILE A 1 91 ? 14.149 1.689 -20.264 1.00 89.69 91 ILE A N 1
ATOM 701 C CA . ILE A 1 91 ? 14.241 3.112 -20.561 1.00 89.69 91 ILE A CA 1
ATOM 702 C C . ILE A 1 91 ? 13.506 3.406 -21.859 1.00 89.69 91 ILE A C 1
ATOM 704 O O . ILE A 1 91 ? 13.676 2.709 -22.861 1.00 89.69 91 ILE A O 1
ATOM 708 N N . TYR A 1 92 ? 12.699 4.458 -21.821 1.00 89.69 92 TYR A N 1
ATOM 709 C CA . TYR A 1 92 ? 11.931 4.957 -22.951 1.00 89.69 92 TYR A CA 1
ATOM 710 C C . TYR A 1 92 ? 12.190 6.449 -23.132 1.00 89.69 92 TYR A C 1
ATOM 712 O O . TYR A 1 92 ? 12.540 7.138 -22.175 1.00 89.69 92 TYR A O 1
ATOM 720 N N . LYS A 1 93 ? 11.967 6.947 -24.344 1.00 87.19 93 LYS A N 1
ATOM 721 C CA . LYS A 1 93 ? 11.746 8.376 -24.585 1.00 87.19 93 LYS A CA 1
ATOM 722 C C . LYS A 1 93 ? 10.379 8.794 -24.046 1.00 87.19 93 LYS A C 1
ATOM 724 O O . LYS A 1 93 ? 9.487 7.955 -23.902 1.00 87.19 93 LYS A O 1
ATOM 729 N N . ASP A 1 94 ? 10.180 10.093 -23.856 1.00 83.19 94 ASP A N 1
ATOM 730 C CA . ASP A 1 94 ? 8.887 10.666 -23.454 1.00 83.19 94 ASP A CA 1
ATOM 731 C C . ASP A 1 94 ? 7.722 10.306 -24.391 1.00 83.19 94 ASP A C 1
ATOM 733 O O . ASP A 1 94 ? 6.599 10.112 -23.928 1.00 83.19 94 ASP A O 1
ATOM 737 N N . ASP A 1 95 ? 7.988 10.128 -25.689 1.00 86.56 95 ASP A N 1
ATOM 738 C CA . ASP A 1 95 ? 6.993 9.684 -26.679 1.00 86.56 95 ASP A CA 1
ATOM 739 C C . ASP A 1 95 ? 6.609 8.192 -26.559 1.00 86.56 95 ASP A C 1
ATOM 741 O O . ASP A 1 95 ? 5.729 7.713 -27.273 1.00 86.56 95 ASP A O 1
ATOM 745 N N . GLY A 1 96 ? 7.242 7.452 -25.643 1.00 88.31 96 GLY A N 1
ATOM 746 C CA . GLY A 1 96 ? 7.020 6.026 -25.424 1.00 88.31 96 GLY A CA 1
ATOM 747 C C . GLY A 1 96 ? 7.899 5.102 -26.266 1.00 88.31 96 GLY A C 1
ATOM 748 O O . GLY A 1 96 ? 7.772 3.885 -26.143 1.00 88.31 96 GLY A O 1
ATOM 749 N N . THR A 1 97 ? 8.811 5.632 -27.082 1.00 91.12 97 THR A N 1
ATOM 750 C CA . THR A 1 97 ? 9.766 4.819 -27.845 1.00 91.12 97 THR A CA 1
ATOM 751 C C . THR A 1 97 ? 10.723 4.098 -26.901 1.00 91.12 97 THR A C 1
ATOM 753 O O . THR A 1 97 ? 11.416 4.735 -26.106 1.00 91.12 97 THR A O 1
ATOM 756 N N . PHE A 1 98 ? 10.794 2.769 -27.002 1.00 92.56 98 PHE A N 1
ATOM 757 C CA . PHE A 1 98 ? 11.757 1.958 -26.254 1.00 92.56 98 PHE A CA 1
ATOM 758 C C . PHE A 1 98 ? 13.192 2.291 -26.668 1.00 92.56 98 PHE A C 1
ATOM 760 O O . PHE A 1 98 ? 13.500 2.352 -27.858 1.00 92.56 98 PHE A O 1
ATOM 767 N N . LEU A 1 99 ? 14.066 2.479 -25.681 1.00 88.69 99 LEU A N 1
ATOM 768 C CA . LEU A 1 99 ? 15.489 2.717 -25.895 1.00 88.69 99 LEU A CA 1
ATOM 769 C C . LEU A 1 99 ? 16.299 1.463 -25.583 1.00 88.69 99 LEU A C 1
ATOM 771 O O . LEU A 1 99 ? 16.951 0.913 -26.467 1.00 88.69 99 LEU A O 1
ATOM 775 N N . PHE A 1 100 ? 16.260 1.006 -24.333 1.00 89.25 100 PHE A N 1
ATOM 776 C CA . PHE A 1 100 ? 16.984 -0.186 -23.897 1.00 89.25 100 PHE A CA 1
ATOM 777 C C . PHE A 1 100 ? 16.453 -0.711 -22.558 1.00 89.25 100 PHE A C 1
ATOM 779 O O . PHE A 1 100 ? 15.700 -0.039 -21.851 1.00 89.25 100 PHE A O 1
ATOM 786 N N . SER A 1 101 ? 16.886 -1.915 -22.188 1.00 90.00 101 SER A N 1
ATOM 787 C CA . SER A 1 101 ? 16.665 -2.503 -20.864 1.00 90.00 101 SER A CA 1
ATOM 788 C C . SER A 1 101 ? 17.962 -2.481 -20.065 1.00 90.00 101 SER A C 1
ATOM 790 O O . SER A 1 101 ? 19.011 -2.861 -20.586 1.00 90.00 101 SER A O 1
ATOM 792 N N . PHE A 1 102 ? 17.903 -2.075 -18.797 1.00 85.38 102 PHE A N 1
ATOM 793 C CA . PHE A 1 102 ? 19.055 -2.203 -17.912 1.00 85.38 102 PHE A CA 1
ATOM 794 C C . PHE A 1 102 ? 19.360 -3.684 -17.648 1.00 85.38 102 PHE A C 1
ATOM 796 O O . PHE A 1 102 ? 18.440 -4.454 -17.341 1.00 85.38 102 PHE A O 1
ATOM 803 N N . PRO A 1 103 ? 20.637 -4.096 -17.730 1.00 88.56 103 PRO A N 1
ATOM 804 C CA . PRO A 1 103 ? 21.040 -5.444 -17.368 1.00 88.56 103 PRO A CA 1
ATOM 805 C C . PRO A 1 103 ? 20.954 -5.601 -15.846 1.00 88.56 103 PRO A C 1
ATOM 807 O O . PRO A 1 103 ? 21.851 -5.189 -15.117 1.00 88.56 103 PRO A O 1
ATOM 810 N N . LEU A 1 104 ? 19.853 -6.180 -15.365 1.00 87.44 104 LEU A N 1
ATOM 811 C CA . LEU A 1 104 ? 19.672 -6.473 -13.943 1.00 87.44 104 LEU A CA 1
ATOM 812 C C . LEU A 1 104 ? 20.572 -7.633 -13.521 1.00 87.44 104 LEU A C 1
ATOM 814 O O . LEU A 1 104 ? 20.537 -8.703 -14.146 1.00 87.44 104 LEU A O 1
ATOM 818 N N . LEU A 1 105 ? 21.312 -7.444 -12.430 1.00 89.94 105 LEU A N 1
ATOM 819 C CA . LEU A 1 105 ? 22.086 -8.509 -11.808 1.00 89.94 105 LEU A CA 1
ATOM 820 C C . LEU A 1 105 ? 21.143 -9.556 -11.201 1.00 89.94 105 LEU A C 1
ATOM 822 O O . LEU A 1 105 ? 19.966 -9.294 -10.939 1.00 89.94 105 LEU A O 1
ATOM 826 N N . GLN A 1 106 ? 21.653 -10.770 -10.982 1.00 87.81 106 GLN A N 1
ATOM 827 C CA . GLN A 1 106 ? 20.873 -11.831 -10.335 1.00 87.81 106 GLN A CA 1
ATOM 828 C C . GLN A 1 106 ? 20.374 -11.380 -8.954 1.00 87.81 106 GLN A C 1
ATOM 830 O O . GLN A 1 106 ? 19.214 -11.597 -8.620 1.00 87.81 106 GLN A O 1
ATOM 835 N N . GLU A 1 107 ? 21.224 -10.681 -8.203 1.00 88.25 107 GLU A N 1
ATOM 836 C CA . GLU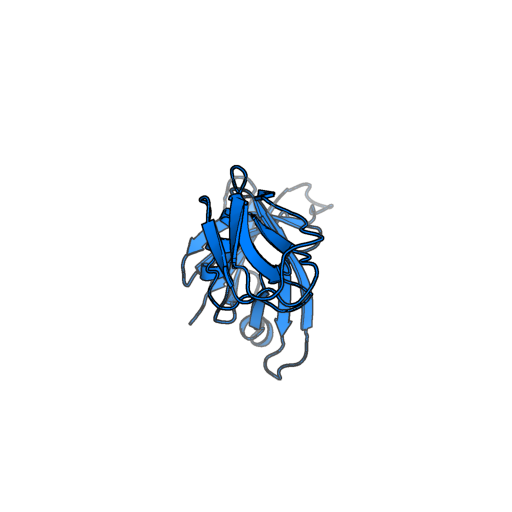 A 1 107 ? 20.897 -10.132 -6.889 1.00 88.25 107 GLU A CA 1
ATOM 837 C C . GLU A 1 107 ? 19.730 -9.131 -6.947 1.00 88.25 107 GLU A C 1
ATOM 839 O O . GLU A 1 107 ? 18.775 -9.273 -6.184 1.00 88.25 107 GLU A O 1
ATOM 844 N N . ASP A 1 108 ? 19.722 -8.205 -7.918 1.00 87.56 108 ASP A N 1
ATOM 845 C CA . ASP A 1 108 ? 18.643 -7.215 -8.094 1.00 87.56 108 ASP A CA 1
ATOM 846 C C . ASP A 1 108 ? 17.267 -7.874 -8.270 1.00 87.56 108 ASP A C 1
ATOM 848 O O . ASP A 1 108 ? 16.246 -7.375 -7.788 1.00 87.56 108 ASP A O 1
ATOM 852 N N . LYS A 1 109 ? 17.233 -9.017 -8.967 1.00 89.38 109 LYS A N 1
ATOM 853 C CA . LYS A 1 109 ? 16.007 -9.786 -9.237 1.00 89.38 109 LYS A CA 1
ATOM 854 C C . LYS A 1 109 ? 15.510 -10.552 -8.014 1.00 89.38 109 LYS A C 1
ATOM 856 O O . LYS A 1 109 ? 14.351 -10.976 -7.977 1.00 89.38 109 LYS A O 1
ATOM 861 N N . GLU A 1 110 ? 16.372 -10.765 -7.026 1.00 93.19 110 GLU A N 1
ATOM 862 C CA . GLU A 1 110 ? 16.045 -11.505 -5.812 1.00 93.19 110 GLU A CA 1
ATOM 863 C C . GLU A 1 110 ? 15.687 -10.600 -4.630 1.00 93.19 110 GLU A C 1
ATOM 865 O O . GLU A 1 110 ? 15.046 -11.085 -3.690 1.00 93.19 110 GLU A O 1
ATOM 870 N N . ILE A 1 111 ? 15.997 -9.298 -4.706 1.00 94.31 111 ILE A N 1
ATOM 871 C CA . ILE A 1 111 ? 15.559 -8.303 -3.722 1.00 94.31 111 ILE A CA 1
ATOM 872 C C . ILE A 1 111 ? 14.031 -8.336 -3.587 1.00 94.31 111 ILE A C 1
ATOM 874 O O . ILE A 1 111 ? 13.269 -8.227 -4.552 1.00 94.31 111 ILE A O 1
ATOM 878 N N . LYS A 1 112 ? 13.576 -8.474 -2.342 1.00 94.38 112 LYS A N 1
ATOM 879 C CA . LYS A 1 112 ? 12.165 -8.600 -1.973 1.00 94.38 112 LYS A CA 1
ATOM 880 C C . LYS A 1 112 ? 11.627 -7.258 -1.508 1.00 94.38 112 LYS A C 1
ATOM 882 O O . LYS A 1 112 ? 12.077 -6.758 -0.481 1.00 94.38 112 LYS A O 1
ATOM 887 N N . ARG A 1 113 ? 10.635 -6.701 -2.206 1.00 93.81 113 ARG A N 1
ATOM 888 C CA . ARG A 1 113 ? 9.953 -5.460 -1.814 1.00 93.81 113 ARG A CA 1
ATOM 889 C C . ARG A 1 113 ? 8.594 -5.737 -1.173 1.00 93.81 113 ARG A C 1
ATOM 891 O O . ARG A 1 113 ? 7.737 -6.368 -1.782 1.00 93.81 113 ARG A O 1
ATOM 898 N N . TYR A 1 114 ? 8.378 -5.195 0.017 1.00 92.38 114 TYR A N 1
ATOM 899 C CA . TYR A 1 114 ? 7.131 -5.274 0.769 1.00 92.38 114 TYR A CA 1
ATOM 900 C C . TYR A 1 114 ? 6.547 -3.883 0.962 1.00 92.38 114 TYR A C 1
ATOM 902 O O . TYR A 1 114 ? 7.271 -2.947 1.299 1.00 92.38 114 TYR A O 1
ATOM 910 N N . PHE A 1 115 ? 5.238 -3.775 0.783 1.00 91.06 115 PHE A N 1
ATOM 911 C CA . PHE A 1 115 ? 4.461 -2.589 1.107 1.00 91.06 115 PHE A CA 1
ATOM 912 C C . PHE A 1 115 ? 3.660 -2.880 2.373 1.00 91.06 115 PHE A C 1
ATOM 914 O O . PHE A 1 115 ? 3.172 -3.993 2.554 1.00 91.06 115 PHE A O 1
ATOM 921 N N . TYR A 1 116 ? 3.575 -1.896 3.259 1.00 88.19 116 TYR A N 1
ATOM 922 C CA . TYR A 1 116 ? 2.852 -1.975 4.518 1.00 88.19 116 TYR A CA 1
ATOM 923 C C . TYR A 1 116 ? 1.902 -0.788 4.633 1.00 88.19 116 TYR A C 1
ATOM 925 O O . TYR A 1 116 ? 2.298 0.368 4.466 1.00 88.19 116 TYR A O 1
ATOM 933 N N . TYR A 1 117 ? 0.646 -1.086 4.947 1.00 85.19 117 TYR A N 1
ATOM 934 C CA . TYR A 1 117 ? -0.410 -0.112 5.196 1.00 85.19 117 TYR A CA 1
ATOM 935 C C . TYR A 1 117 ? -1.129 -0.491 6.496 1.00 85.19 117 TYR A C 1
ATOM 937 O O . TYR A 1 117 ? -1.312 -1.688 6.740 1.00 85.19 117 TYR A O 1
ATOM 945 N N . PRO A 1 118 ? -1.533 0.472 7.346 1.00 81.00 118 PRO A N 1
ATOM 946 C CA . PRO A 1 118 ? -1.663 1.918 7.119 1.00 81.00 118 PRO A CA 1
ATOM 947 C C . PRO A 1 118 ? -0.405 2.752 7.373 1.00 81.00 118 PRO A C 1
ATOM 949 O O . PRO A 1 118 ? -0.458 3.966 7.222 1.00 81.00 118 PRO A O 1
ATOM 952 N N . GLN A 1 119 ? 0.717 2.140 7.757 1.00 83.06 119 GLN A N 1
ATOM 953 C CA . GLN A 1 119 ? 1.958 2.868 8.055 1.00 83.06 119 GLN A CA 1
ATOM 954 C C . GLN A 1 119 ? 2.498 3.626 6.834 1.00 83.06 119 GLN A C 1
ATOM 956 O O . GLN A 1 119 ? 3.250 4.581 6.996 1.00 83.06 119 GLN A O 1
ATOM 961 N N . GLY A 1 120 ? 2.122 3.195 5.624 1.00 87.44 120 GLY A N 1
ATOM 962 C CA . GLY A 1 120 ? 2.633 3.765 4.383 1.00 87.44 120 GLY A CA 1
ATOM 963 C C . GLY A 1 120 ? 4.128 3.508 4.245 1.00 87.44 120 GLY A C 1
ATOM 964 O O . GLY A 1 120 ? 4.844 4.368 3.756 1.00 87.44 120 GLY A O 1
ATOM 965 N N . GLU A 1 121 ? 4.615 2.357 4.717 1.00 92.25 121 GLU A N 1
ATOM 966 C CA . GLU A 1 121 ? 6.031 1.983 4.672 1.00 92.25 121 GLU A CA 1
ATOM 967 C C . GLU A 1 121 ? 6.293 0.999 3.538 1.00 92.25 121 GLU A C 1
ATOM 969 O O . GLU A 1 121 ? 5.521 0.070 3.305 1.00 92.25 121 GLU A O 1
ATOM 974 N N . VAL A 1 122 ? 7.410 1.178 2.845 1.00 92.75 122 VAL A N 1
ATOM 975 C CA . VAL A 1 122 ? 7.961 0.208 1.901 1.00 92.75 122 VAL A CA 1
ATOM 976 C C . VAL A 1 122 ? 9.304 -0.267 2.437 1.00 92.75 122 VAL A C 1
ATOM 978 O O . VAL A 1 122 ? 10.107 0.537 2.914 1.00 92.75 122 VAL A O 1
ATOM 981 N N . LYS A 1 123 ? 9.564 -1.573 2.369 1.00 94.62 123 LYS A N 1
ATOM 982 C CA . LYS A 1 123 ? 10.855 -2.159 2.754 1.00 94.62 123 LYS A CA 1
ATOM 983 C C . LYS A 1 123 ? 11.341 -3.117 1.688 1.00 94.62 123 LYS A C 1
ATOM 985 O O . LYS A 1 123 ? 10.563 -3.882 1.124 1.00 94.62 123 LYS A O 1
ATOM 990 N N . MET A 1 124 ? 12.631 -3.063 1.417 1.00 94.50 124 MET A N 1
ATOM 991 C CA . MET A 1 124 ? 13.334 -3.931 0.492 1.00 94.50 124 MET A CA 1
ATOM 992 C C . MET A 1 124 ? 14.370 -4.726 1.270 1.00 94.50 124 MET A C 1
ATOM 994 O O . MET A 1 124 ? 15.109 -4.153 2.067 1.00 94.50 124 MET A O 1
ATOM 998 N N . TYR A 1 125 ? 14.421 -6.029 1.032 1.00 95.25 125 TYR A N 1
ATOM 999 C CA . TYR A 1 125 ? 15.336 -6.940 1.708 1.00 95.25 125 TYR A CA 1
ATOM 1000 C C . TYR A 1 125 ? 16.155 -7.717 0.691 1.00 95.25 125 TYR A C 1
ATOM 1002 O O . TYR A 1 125 ? 15.614 -8.159 -0.328 1.00 95.25 125 TYR A O 1
ATOM 1010 N N . TYR A 1 126 ? 17.428 -7.920 1.006 1.00 94.06 126 TYR A N 1
ATOM 1011 C CA . TYR A 1 126 ? 18.277 -8.866 0.300 1.00 94.06 126 TYR A CA 1
ATOM 1012 C C . TYR A 1 126 ? 17.770 -10.309 0.482 1.00 94.06 126 TYR A C 1
ATOM 1014 O O . TYR A 1 126 ? 16.934 -10.581 1.359 1.00 94.06 126 TYR A O 1
ATOM 1022 N N . PRO A 1 127 ? 18.251 -11.265 -0.334 1.00 90.50 127 PRO A N 1
ATOM 1023 C CA . PRO A 1 127 ? 17.847 -12.668 -0.228 1.00 90.50 127 PRO A CA 1
ATOM 1024 C C . PRO A 1 127 ? 18.136 -13.288 1.145 1.00 90.50 127 PRO A C 1
ATOM 1026 O O . PRO A 1 127 ? 17.346 -14.115 1.606 1.00 90.50 127 PRO A O 1
ATOM 1029 N N . ASP A 1 128 ? 19.206 -12.839 1.808 1.00 92.88 128 ASP A N 1
ATOM 1030 C CA . ASP A 1 128 ? 19.621 -13.249 3.157 1.00 92.88 128 ASP A CA 1
ATOM 1031 C C . ASP A 1 128 ? 18.735 -12.683 4.288 1.00 92.88 128 ASP A C 1
ATOM 1033 O O . ASP A 1 128 ? 18.880 -13.064 5.448 1.00 92.88 128 ASP A O 1
ATOM 1037 N N . GLY A 1 129 ? 17.785 -11.802 3.952 1.00 92.00 129 GLY A N 1
ATOM 1038 C CA . GLY A 1 129 ? 16.857 -11.175 4.889 1.00 92.00 129 GLY A CA 1
ATOM 1039 C C . GLY A 1 129 ? 17.352 -9.866 5.504 1.00 92.00 129 GLY A C 1
ATOM 1040 O O . GLY A 1 129 ? 16.597 -9.242 6.253 1.00 92.00 129 GLY A O 1
ATOM 1041 N N . SER A 1 130 ? 18.564 -9.409 5.187 1.00 95.69 130 SER A N 1
ATOM 1042 C CA . SER A 1 130 ? 19.051 -8.103 5.630 1.00 95.69 130 SER A CA 1
ATOM 1043 C C . SER A 1 130 ? 18.294 -6.964 4.934 1.00 95.69 130 SER A C 1
ATOM 1045 O O . SER A 1 130 ? 17.864 -7.070 3.780 1.00 95.69 130 SER A O 1
ATOM 1047 N N . LEU A 1 131 ? 18.055 -5.870 5.666 1.00 96.31 131 LEU A N 1
ATOM 1048 C CA . LEU A 1 131 ? 17.348 -4.706 5.133 1.00 96.31 131 LEU A CA 1
ATOM 1049 C C . LEU A 1 131 ? 18.248 -3.989 4.121 1.00 96.31 131 LEU A C 1
ATOM 1051 O O . LEU A 1 131 ? 19.295 -3.465 4.485 1.00 96.31 131 LEU A O 1
ATOM 1055 N N . TYR A 1 132 ? 17.800 -3.931 2.872 1.00 94.06 132 TYR A N 1
ATOM 1056 C CA . TYR A 1 132 ? 18.468 -3.189 1.808 1.00 94.06 132 TYR A CA 1
ATOM 1057 C C . TYR A 1 132 ? 18.088 -1.708 1.844 1.00 94.06 132 TYR A C 1
ATOM 1059 O O . TYR A 1 132 ? 18.944 -0.828 1.806 1.00 94.06 132 TYR A O 1
ATOM 1067 N N . TRP A 1 133 ? 16.785 -1.426 1.916 1.00 93.81 133 TRP A N 1
ATOM 1068 C CA . TRP A 1 133 ? 16.266 -0.064 1.837 1.00 93.81 133 TRP A CA 1
ATOM 1069 C C . TRP A 1 133 ? 14.862 0.033 2.431 1.00 93.81 133 TRP A C 1
ATOM 1071 O O . TRP A 1 133 ? 14.076 -0.911 2.355 1.00 93.81 133 TRP A O 1
ATOM 1081 N N . SER A 1 134 ? 14.516 1.191 2.986 1.00 94.94 134 SER A N 1
ATOM 1082 C CA . SER A 1 134 ? 13.162 1.482 3.456 1.00 94.94 134 SER A CA 1
ATOM 1083 C C . SER A 1 134 ? 12.778 2.924 3.177 1.00 94.94 134 SER A C 1
ATOM 1085 O O . SER A 1 134 ? 13.618 3.820 3.263 1.00 94.94 134 SER A O 1
ATOM 1087 N N . SER A 1 135 ? 11.500 3.159 2.904 1.00 94.56 135 SER A N 1
ATOM 1088 C CA . SER A 1 135 ? 10.956 4.504 2.731 1.00 94.56 135 SER A CA 1
ATOM 1089 C C . SER A 1 135 ? 9.449 4.523 2.956 1.00 94.56 135 SER A C 1
ATOM 1091 O O . SER A 1 135 ? 8.873 3.538 3.421 1.00 94.56 135 SER A O 1
ATOM 1093 N N . THR A 1 136 ? 8.810 5.638 2.624 1.00 93.44 136 THR A N 1
ATOM 1094 C CA . THR A 1 136 ? 7.356 5.770 2.640 1.00 93.44 136 THR A CA 1
ATOM 1095 C C . THR A 1 136 ? 6.753 5.521 1.260 1.00 93.44 136 THR A C 1
ATOM 1097 O O . THR A 1 136 ? 7.451 5.570 0.248 1.00 93.44 136 THR A O 1
ATOM 1100 N N . TRP A 1 137 ? 5.457 5.239 1.192 1.00 91.62 137 TRP A N 1
ATOM 1101 C CA . TRP A 1 137 ? 4.711 5.201 -0.060 1.00 91.62 137 TRP A CA 1
ATOM 1102 C C . TRP A 1 137 ? 3.258 5.635 0.132 1.00 91.62 137 TRP A C 1
ATOM 1104 O O . TRP A 1 137 ? 2.685 5.477 1.211 1.00 91.62 137 TRP A O 1
ATOM 1114 N N . SER A 1 138 ? 2.658 6.157 -0.933 1.00 89.81 138 SER A N 1
ATOM 1115 C CA . SER A 1 138 ? 1.220 6.417 -1.027 1.00 89.81 138 SER A CA 1
ATOM 1116 C C . SER A 1 138 ? 0.775 6.454 -2.486 1.00 89.81 138 SER A C 1
ATOM 1118 O O . SER A 1 138 ? 1.590 6.622 -3.393 1.00 89.81 138 SER A O 1
ATOM 1120 N N . ILE A 1 139 ? -0.521 6.274 -2.729 1.00 87.56 139 ILE A N 1
ATOM 1121 C CA . ILE A 1 139 ? -1.129 6.375 -4.055 1.00 87.56 139 ILE A CA 1
ATOM 1122 C C . ILE A 1 139 ? -2.320 7.324 -4.001 1.00 87.56 139 ILE A C 1
ATOM 1124 O O . ILE A 1 139 ? -3.172 7.227 -3.120 1.00 87.56 139 ILE A O 1
ATOM 1128 N N . SER A 1 140 ? -2.386 8.226 -4.975 1.00 84.12 140 SER A N 1
ATOM 1129 C CA . SER A 1 140 ? -3.536 9.091 -5.220 1.00 84.12 140 SER A CA 1
ATOM 1130 C C . SER A 1 140 ? -3.822 9.128 -6.719 1.00 84.12 140 SER A C 1
ATOM 1132 O O . SER A 1 140 ? -3.012 9.613 -7.514 1.00 84.12 140 SER A O 1
ATOM 1134 N N . GLY A 1 141 ? -4.948 8.537 -7.130 1.00 83.31 141 GLY A N 1
ATOM 1135 C CA . GLY A 1 141 ? -5.214 8.254 -8.542 1.00 83.31 141 GLY A CA 1
ATOM 1136 C C . GLY A 1 141 ? -4.114 7.371 -9.142 1.00 83.31 141 GLY A C 1
ATOM 1137 O O . GLY A 1 141 ? -3.820 6.306 -8.605 1.00 83.31 141 GLY A O 1
ATOM 1138 N N . ASN A 1 142 ? -3.481 7.836 -10.224 1.00 85.19 142 ASN A N 1
ATOM 1139 C CA . ASN A 1 142 ? -2.343 7.148 -10.850 1.00 85.19 142 ASN A CA 1
ATOM 1140 C C . ASN A 1 142 ? -0.979 7.640 -10.339 1.00 85.19 142 ASN A C 1
ATOM 1142 O O . ASN A 1 142 ? 0.046 7.118 -10.781 1.00 85.19 142 ASN A O 1
ATOM 1146 N N . ASN A 1 143 ? -0.939 8.633 -9.443 1.00 89.56 143 ASN A N 1
ATOM 1147 C CA . ASN A 1 143 ? 0.312 9.078 -8.842 1.00 89.56 143 ASN A CA 1
ATOM 1148 C C . ASN A 1 143 ? 0.693 8.125 -7.704 1.00 89.56 143 ASN A C 1
ATOM 1150 O O . ASN A 1 143 ? -0.016 8.026 -6.702 1.00 89.56 143 ASN A O 1
ATOM 1154 N N . PHE A 1 144 ? 1.810 7.432 -7.875 1.00 90.88 144 PHE A N 1
ATOM 1155 C CA . PHE A 1 144 ? 2.445 6.587 -6.881 1.00 90.88 144 PHE A CA 1
ATOM 1156 C C . PHE A 1 144 ? 3.653 7.307 -6.314 1.00 90.88 144 PHE A C 1
ATOM 1158 O O . PHE A 1 144 ? 4.692 7.425 -6.960 1.00 90.88 144 PHE A O 1
ATOM 1165 N N . ARG A 1 145 ? 3.529 7.765 -5.078 1.00 91.56 145 ARG A N 1
ATOM 1166 C CA . ARG A 1 145 ? 4.637 8.364 -4.359 1.00 91.56 145 ARG A CA 1
ATOM 1167 C C . ARG A 1 145 ? 5.433 7.262 -3.682 1.00 91.56 145 ARG A C 1
ATOM 1169 O O . ARG A 1 145 ? 4.874 6.482 -2.914 1.00 91.56 145 ARG A O 1
ATOM 1176 N N . LEU A 1 146 ? 6.733 7.210 -3.946 1.00 89.38 146 LEU A N 1
ATOM 1177 C CA . LEU A 1 146 ? 7.660 6.265 -3.330 1.00 89.38 146 LEU A CA 1
ATOM 1178 C C . LEU A 1 146 ? 8.859 7.045 -2.780 1.00 89.38 146 LEU A C 1
ATOM 1180 O O . LEU A 1 146 ? 9.676 7.592 -3.522 1.00 89.38 146 LEU A O 1
ATOM 1184 N N . GLY A 1 147 ? 8.933 7.135 -1.456 1.00 87.69 147 GLY A N 1
ATOM 1185 C CA . GLY A 1 147 ? 9.816 8.042 -0.739 1.00 87.69 147 GLY A CA 1
ATOM 1186 C C . GLY A 1 147 ? 9.551 9.501 -1.098 1.00 87.69 147 GLY A C 1
ATOM 1187 O O . GLY A 1 147 ? 8.447 10.017 -0.916 1.00 87.69 147 GLY A O 1
ATOM 1188 N N . GLY A 1 148 ? 10.584 10.182 -1.595 1.00 83.31 148 GLY A N 1
ATOM 1189 C CA . GLY A 1 148 ? 10.495 11.576 -2.037 1.00 83.31 148 GLY A CA 1
ATOM 1190 C C . GLY A 1 148 ? 10.057 11.766 -3.493 1.00 83.31 148 GLY A C 1
ATOM 1191 O O . GLY A 1 148 ? 9.876 12.910 -3.896 1.00 83.31 148 GLY A O 1
ATOM 1192 N N . GLY A 1 149 ? 9.921 10.690 -4.278 1.00 86.44 149 GLY A N 1
ATOM 1193 C CA . GLY A 1 149 ? 9.646 10.764 -5.714 1.00 86.44 149 GLY A CA 1
ATOM 1194 C C . GLY A 1 149 ? 8.195 10.450 -6.066 1.00 86.44 149 GLY A C 1
ATOM 1195 O O . GLY A 1 149 ? 7.610 9.518 -5.512 1.00 86.44 149 GLY A O 1
ATOM 1196 N N . ASP A 1 150 ? 7.648 11.199 -7.020 1.00 89.56 150 ASP A N 1
ATOM 1197 C CA . ASP A 1 150 ? 6.349 10.932 -7.637 1.00 89.56 150 ASP A CA 1
ATOM 1198 C C . ASP A 1 150 ? 6.545 10.092 -8.909 1.00 89.56 150 ASP A C 1
ATOM 1200 O O . ASP A 1 150 ? 7.371 10.397 -9.773 1.00 89.56 150 ASP A O 1
ATOM 1204 N N . MET A 1 151 ? 5.800 8.996 -9.004 1.00 91.19 151 MET A N 1
ATOM 1205 C CA . MET A 1 151 ? 5.845 8.020 -10.089 1.00 91.19 151 MET A CA 1
ATOM 1206 C C . MET A 1 151 ? 4.442 7.861 -10.667 1.00 91.19 151 MET A C 1
ATOM 1208 O O . MET A 1 151 ? 3.446 8.132 -10.008 1.00 91.19 151 MET A O 1
ATOM 1212 N N . THR A 1 152 ? 4.329 7.392 -11.904 1.00 92.06 152 THR A N 1
ATOM 1213 C CA . THR A 1 152 ? 3.020 7.131 -12.521 1.00 92.06 152 THR A CA 1
ATOM 1214 C C . THR A 1 152 ? 2.783 5.636 -12.635 1.00 92.06 152 THR A C 1
ATOM 1216 O O . THR A 1 152 ? 3.545 4.951 -13.317 1.00 92.06 152 THR A O 1
ATOM 1219 N N . ILE A 1 153 ? 1.724 5.122 -12.010 1.00 92.69 153 ILE A N 1
ATOM 1220 C CA . ILE A 1 153 ? 1.289 3.734 -12.210 1.00 92.69 153 ILE A CA 1
ATOM 1221 C C . ILE A 1 153 ? 0.788 3.585 -13.645 1.00 92.69 153 ILE A C 1
ATOM 1223 O O . ILE A 1 153 ? -0.085 4.327 -14.090 1.00 92.69 153 ILE A O 1
ATOM 1227 N N . ILE A 1 154 ? 1.347 2.609 -14.356 1.00 92.94 154 ILE A N 1
ATOM 1228 C CA . ILE A 1 154 ? 0.872 2.170 -15.672 1.00 92.94 154 ILE A CA 1
ATOM 1229 C C . ILE A 1 154 ? -0.060 0.972 -15.506 1.00 92.94 154 ILE A C 1
ATOM 1231 O O . ILE A 1 154 ? -1.093 0.885 -16.161 1.00 92.94 154 ILE A O 1
ATOM 1235 N N . GLU A 1 155 ? 0.320 0.045 -14.630 1.00 92.94 155 GLU A N 1
ATOM 1236 C CA . GLU A 1 155 ? -0.384 -1.211 -14.412 1.00 92.94 155 GLU A CA 1
ATOM 1237 C C . GLU A 1 155 ? -0.286 -1.590 -12.934 1.00 92.94 155 GLU A C 1
ATOM 1239 O O . GLU A 1 155 ? 0.796 -1.558 -12.344 1.00 92.94 155 GLU A O 1
ATOM 1244 N N . LEU A 1 156 ? -1.413 -1.971 -12.340 1.00 90.94 156 LEU A N 1
ATOM 1245 C CA . LEU A 1 156 ? -1.459 -2.553 -11.007 1.00 90.94 156 LEU A CA 1
ATOM 1246 C C . LEU A 1 156 ? -2.513 -3.659 -10.980 1.00 90.94 156 LEU A C 1
ATOM 1248 O O . LEU A 1 156 ? -3.710 -3.404 -11.095 1.00 90.94 156 LEU A O 1
ATOM 1252 N N . THR A 1 157 ? -2.051 -4.891 -10.807 1.00 90.38 157 THR A N 1
ATOM 1253 C CA . THR A 1 157 ? -2.869 -6.097 -10.663 1.00 90.38 157 THR A CA 1
ATOM 1254 C C . THR A 1 157 ? -2.410 -6.897 -9.442 1.00 90.38 157 THR A C 1
ATOM 1256 O O . THR A 1 157 ? -1.438 -6.541 -8.777 1.00 90.38 157 THR A O 1
ATOM 1259 N N . ALA A 1 158 ? -3.088 -8.010 -9.141 1.00 88.00 158 ALA A N 1
ATOM 1260 C CA . ALA A 1 158 ? -2.736 -8.890 -8.021 1.00 88.00 158 ALA A CA 1
ATOM 1261 C C . ALA A 1 158 ? -1.298 -9.444 -8.077 1.00 88.00 158 ALA A C 1
ATOM 1263 O O . ALA A 1 158 ? -0.729 -9.757 -7.027 1.00 88.00 158 ALA A O 1
ATOM 1264 N N . SER A 1 159 ? -0.716 -9.561 -9.274 1.00 91.12 159 SER A N 1
ATOM 1265 C CA . SER A 1 159 ? 0.601 -10.167 -9.501 1.00 91.12 159 SER A CA 1
ATOM 1266 C C . SER A 1 159 ? 1.583 -9.273 -10.251 1.00 91.12 159 SER A C 1
ATOM 1268 O O . SER A 1 159 ? 2.746 -9.652 -10.373 1.00 91.12 159 SER A O 1
ATOM 1270 N N . ARG A 1 160 ? 1.163 -8.095 -10.730 1.00 93.50 160 ARG A N 1
ATOM 1271 C CA . ARG A 1 160 ? 1.994 -7.229 -11.571 1.00 93.50 160 ARG A CA 1
ATOM 1272 C C . ARG A 1 160 ? 1.838 -5.754 -11.214 1.00 93.50 160 ARG A C 1
ATOM 1274 O O . ARG A 1 160 ? 0.728 -5.243 -11.114 1.00 93.50 160 ARG A O 1
ATOM 1281 N N . LEU A 1 161 ? 2.968 -5.081 -11.021 1.00 93.50 161 LEU A N 1
ATOM 1282 C CA . LEU A 1 161 ? 3.066 -3.656 -10.725 1.00 93.50 161 LEU A CA 1
ATOM 1283 C C . LEU A 1 161 ? 4.042 -3.030 -11.718 1.00 93.50 161 LEU A C 1
ATOM 1285 O O . LEU A 1 161 ? 5.226 -3.370 -11.737 1.00 93.50 161 LEU A O 1
ATOM 1289 N N . VAL A 1 162 ? 3.551 -2.086 -12.511 1.00 95.00 162 VAL A N 1
ATOM 1290 C CA . VAL A 1 162 ? 4.346 -1.329 -13.473 1.00 95.00 162 VAL A CA 1
ATOM 1291 C C . VAL A 1 162 ? 4.170 0.154 -13.207 1.00 95.00 162 VAL A C 1
ATOM 1293 O O . VAL A 1 162 ? 3.048 0.661 -13.196 1.00 95.00 162 VAL A O 1
ATOM 1296 N N . PHE A 1 163 ? 5.278 0.868 -13.033 1.00 93.75 163 PHE A N 1
ATOM 1297 C CA . PHE A 1 163 ? 5.260 2.319 -12.875 1.00 93.75 163 PHE A CA 1
ATOM 1298 C C . PHE A 1 163 ? 6.391 2.992 -13.653 1.00 93.75 163 PHE A C 1
ATOM 1300 O O . PHE A 1 163 ? 7.463 2.415 -13.849 1.00 93.75 163 PHE A O 1
ATOM 1307 N N . LYS A 1 164 ? 6.136 4.230 -14.082 1.00 91.94 164 LYS A N 1
ATOM 1308 C CA . LYS A 1 164 ? 7.120 5.155 -14.650 1.00 91.94 164 LYS A CA 1
ATOM 1309 C C . LYS A 1 164 ? 7.705 5.992 -13.526 1.00 91.94 164 LYS A C 1
ATOM 1311 O O . LYS A 1 164 ? 6.949 6.657 -12.821 1.00 91.94 164 LYS A O 1
ATOM 1316 N N . ALA A 1 165 ? 9.020 5.993 -13.383 1.00 87.62 165 ALA A N 1
ATOM 1317 C CA . ALA A 1 165 ? 9.719 7.015 -12.626 1.00 87.62 165 ALA A CA 1
ATOM 1318 C C . ALA A 1 165 ? 10.309 8.036 -13.612 1.00 87.62 165 ALA A C 1
ATOM 1320 O O . ALA A 1 165 ? 10.884 7.620 -14.629 1.00 87.62 165 ALA A O 1
ATOM 1321 N N . PRO A 1 166 ? 10.188 9.347 -13.337 1.00 75.69 166 PRO A N 1
ATOM 1322 C CA . PRO A 1 166 ? 10.948 10.342 -14.081 1.00 75.69 166 PRO A CA 1
ATOM 1323 C C . PRO A 1 166 ? 12.441 10.007 -13.940 1.00 75.69 166 PRO A C 1
ATOM 1325 O O . PRO A 1 166 ? 12.882 9.618 -12.853 1.00 75.69 166 PRO A O 1
ATOM 1328 N N . PRO A 1 167 ? 13.236 10.083 -15.012 1.00 67.06 167 PRO A N 1
ATOM 1329 C CA . PRO A 1 167 ? 14.658 9.839 -14.910 1.00 67.06 167 PRO A CA 1
ATOM 1330 C C . PRO A 1 167 ? 15.319 11.087 -14.311 1.00 67.06 167 PRO A C 1
ATOM 1332 O O . PRO A 1 167 ? 14.747 12.181 -14.298 1.00 67.06 167 PRO A O 1
ATOM 1335 N N . GLY A 1 168 ? 16.574 10.954 -13.889 1.00 57.47 168 GLY A N 1
ATOM 1336 C CA . GLY A 1 168 ? 17.451 12.121 -13.896 1.00 57.47 168 GLY A CA 1
ATOM 1337 C C . GLY A 1 168 ? 17.594 12.614 -15.340 1.00 57.47 168 GLY A C 1
ATOM 1338 O O . GLY A 1 168 ? 17.729 11.795 -16.250 1.00 57.47 168 GLY A O 1
ATOM 1339 N N . ALA A 1 169 ? 17.534 13.926 -15.569 1.00 46.75 169 ALA A N 1
ATOM 1340 C CA . ALA A 1 169 ? 17.865 14.487 -16.876 1.00 46.75 169 ALA A CA 1
ATOM 1341 C C . ALA A 1 169 ? 19.289 14.052 -17.257 1.00 46.75 169 ALA A C 1
ATOM 1343 O O . ALA A 1 169 ? 20.193 14.177 -16.432 1.00 46.75 169 ALA A O 1
ATOM 1344 N N . ASP A 1 170 ? 19.499 13.552 -18.478 1.00 51.34 170 ASP A N 1
ATOM 1345 C CA . ASP A 1 170 ? 20.852 13.426 -19.022 1.00 51.34 170 ASP A CA 1
ATOM 1346 C C . ASP A 1 170 ? 21.362 14.850 -19.313 1.00 51.34 170 ASP A C 1
ATOM 1348 O O . ASP A 1 170 ? 20.857 15.504 -20.236 1.00 51.34 170 ASP A O 1
ATOM 1352 N N . PRO A 1 171 ? 22.336 15.364 -18.537 1.00 45.53 171 PRO A N 1
ATOM 1353 C CA . PRO A 1 171 ? 22.795 16.745 -18.663 1.00 45.53 171 PRO A CA 1
ATOM 1354 C C . PRO A 1 171 ? 23.541 17.002 -19.980 1.00 45.53 171 PRO A C 1
ATOM 1356 O O . PRO A 1 171 ? 23.781 18.154 -20.329 1.00 45.53 171 PRO A O 1
ATOM 1359 N N . THR A 1 172 ? 23.907 15.949 -20.713 1.00 48.59 172 THR A N 1
ATOM 1360 C CA . THR A 1 172 ? 24.695 16.016 -21.949 1.00 48.59 172 THR A CA 1
ATOM 1361 C C . THR A 1 172 ? 23.832 16.063 -23.207 1.00 48.59 172 THR A C 1
ATOM 1363 O O . THR A 1 172 ? 24.245 16.649 -24.204 1.00 48.59 172 THR A O 1
ATOM 1366 N N . THR A 1 173 ? 22.643 15.453 -23.182 1.00 57.78 173 THR A N 1
ATOM 1367 C CA . THR A 1 173 ? 21.778 15.324 -24.370 1.00 57.78 173 THR A CA 1
ATOM 1368 C C . THR A 1 173 ? 20.488 16.135 -24.280 1.00 57.78 173 THR A C 1
ATOM 1370 O O . THR A 1 173 ? 19.851 16.366 -25.306 1.00 57.78 173 THR A O 1
ATOM 1373 N N . GLY A 1 174 ? 20.083 16.568 -23.079 1.00 55.22 174 GLY A N 1
ATOM 1374 C CA . GLY A 1 174 ? 18.815 17.274 -22.865 1.00 55.22 174 GLY A CA 1
ATOM 1375 C C . GLY A 1 174 ? 17.573 16.410 -23.122 1.00 55.22 174 GLY A C 1
ATOM 1376 O O . GLY A 1 174 ? 16.456 16.924 -23.097 1.00 55.22 174 GLY A O 1
ATOM 1377 N N . ILE A 1 175 ? 17.750 15.108 -23.376 1.00 58.97 175 ILE A N 1
ATOM 1378 C CA . ILE A 1 175 ? 16.655 14.172 -23.614 1.00 58.97 175 ILE A CA 1
ATOM 1379 C C . ILE A 1 175 ? 16.044 13.798 -22.264 1.00 58.97 175 ILE A C 1
ATOM 1381 O O . ILE A 1 175 ? 16.702 13.207 -21.403 1.00 58.97 175 ILE A O 1
ATOM 1385 N N . ILE A 1 176 ? 14.762 14.120 -22.102 1.00 63.81 176 ILE A N 1
ATOM 1386 C CA . ILE A 1 176 ? 13.935 13.582 -21.027 1.00 63.81 176 ILE A CA 1
ATOM 1387 C C . ILE A 1 176 ? 13.528 12.169 -21.462 1.00 63.81 176 ILE A C 1
ATOM 1389 O O . ILE A 1 176 ? 12.908 11.956 -22.505 1.00 63.81 176 ILE A O 1
ATOM 1393 N N . ASN A 1 177 ? 14.009 11.189 -20.710 1.00 80.00 177 ASN A N 1
ATOM 1394 C CA . ASN A 1 177 ? 13.619 9.791 -20.850 1.00 80.00 177 ASN A CA 1
ATOM 1395 C C . ASN A 1 177 ? 12.593 9.455 -19.758 1.00 80.00 177 ASN A C 1
ATOM 1397 O O . ASN A 1 177 ? 12.172 10.328 -19.012 1.00 80.00 177 ASN A O 1
ATOM 1401 N N . TYR A 1 178 ? 12.234 8.192 -19.577 1.00 87.25 178 TYR A N 1
ATOM 1402 C CA . TYR A 1 178 ? 11.753 7.705 -18.286 1.00 87.25 178 TYR A CA 1
ATOM 1403 C C . TYR A 1 178 ? 12.120 6.250 -18.069 1.00 87.25 178 TYR A C 1
ATOM 1405 O O . TYR A 1 178 ? 12.288 5.477 -19.015 1.00 87.25 178 TYR A O 1
ATOM 1413 N N . ALA A 1 179 ? 12.243 5.884 -16.796 1.00 89.50 179 ALA A N 1
ATOM 1414 C CA . ALA A 1 179 ? 12.459 4.511 -16.389 1.00 89.50 179 ALA A CA 1
ATOM 1415 C C . ALA A 1 179 ? 11.112 3.867 -16.064 1.00 89.50 179 ALA A C 1
ATOM 1417 O O . ALA A 1 179 ? 10.368 4.342 -15.208 1.00 89.50 179 ALA A O 1
ATOM 1418 N N . GLN A 1 180 ? 10.794 2.768 -16.733 1.00 94.06 180 GLN A N 1
ATOM 1419 C CA . GLN A 1 180 ? 9.679 1.907 -16.379 1.00 94.06 180 GLN A CA 1
ATOM 1420 C C . GLN A 1 180 ? 10.198 0.722 -15.579 1.00 94.06 180 GLN A C 1
ATOM 1422 O O . GLN A 1 180 ? 10.997 -0.077 -16.075 1.00 94.06 180 GLN A O 1
ATOM 1427 N N . TYR A 1 181 ? 9.680 0.564 -14.370 1.00 93.94 181 TYR A N 1
ATOM 1428 C CA . TYR A 1 181 ? 9.968 -0.587 -13.533 1.00 93.94 181 TYR A CA 1
ATOM 1429 C C . TYR A 1 181 ? 8.803 -1.558 -13.603 1.00 93.94 181 TYR A C 1
ATOM 1431 O O . TYR A 1 181 ? 7.652 -1.156 -13.460 1.00 93.94 181 TYR A O 1
ATOM 1439 N N . THR A 1 182 ? 9.103 -2.835 -13.815 1.00 95.88 182 THR A N 1
ATOM 1440 C CA . THR A 1 182 ? 8.118 -3.920 -13.760 1.00 95.88 182 THR A CA 1
ATOM 1441 C C . THR A 1 182 ? 8.466 -4.837 -12.604 1.00 95.88 182 THR A C 1
ATOM 1443 O O . THR A 1 182 ? 9.543 -5.436 -12.578 1.00 95.88 182 THR A O 1
ATOM 1446 N N . TYR A 1 183 ? 7.547 -4.931 -11.653 1.00 94.62 183 TYR A N 1
ATOM 1447 C CA . TYR A 1 183 ? 7.599 -5.855 -10.538 1.00 94.62 183 TYR A CA 1
ATOM 1448 C C . TYR A 1 183 ? 6.529 -6.916 -10.709 1.00 94.62 183 TYR A C 1
ATOM 1450 O O . TYR A 1 183 ? 5.399 -6.619 -11.096 1.00 94.6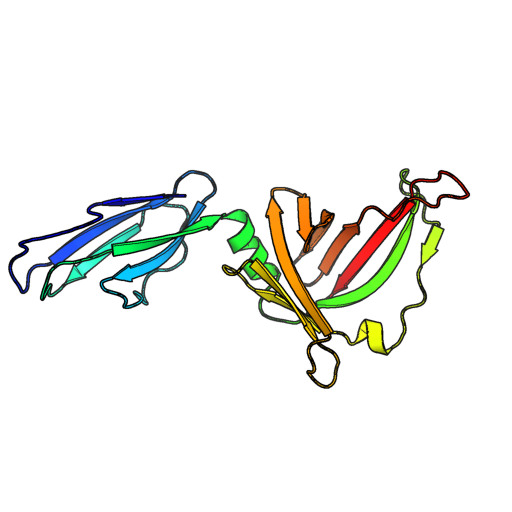2 183 TYR A O 1
ATOM 1458 N N . GLU A 1 184 ? 6.876 -8.143 -10.350 1.00 94.06 184 GLU A N 1
ATOM 1459 C CA . GLU A 1 184 ? 5.928 -9.246 -10.341 1.00 94.06 184 GLU A CA 1
ATOM 1460 C C . GLU A 1 184 ? 6.017 -10.029 -9.040 1.00 94.06 184 GLU A C 1
ATOM 1462 O O . GLU A 1 184 ? 7.031 -10.011 -8.327 1.00 94.06 184 GLU A O 1
ATOM 1467 N N . ARG A 1 185 ? 4.930 -10.737 -8.762 1.00 88.38 185 ARG A N 1
ATOM 1468 C CA . ARG A 1 185 ? 4.874 -11.809 -7.780 1.00 88.38 185 ARG A CA 1
ATOM 1469 C C . ARG A 1 185 ? 4.900 -13.135 -8.517 1.00 88.38 185 ARG A C 1
ATOM 1471 O O . ARG A 1 185 ? 4.332 -13.245 -9.601 1.00 88.38 185 ARG A O 1
ATOM 1478 N N . ASN A 1 186 ? 5.586 -14.105 -7.926 1.00 64.88 186 ASN A N 1
ATOM 1479 C CA . ASN A 1 186 ? 5.474 -15.493 -8.359 1.00 64.88 186 ASN A CA 1
ATOM 1480 C C . ASN A 1 186 ? 4.149 -16.077 -7.869 1.00 64.88 186 ASN A C 1
ATOM 1482 O O . ASN A 1 186 ? 3.747 -15.699 -6.743 1.00 64.88 186 ASN A O 1
#

Radius of gyration: 22.17 Å; chains: 1; bounding box: 49×33×63 Å